Protein AF-0000000074485483 (afdb_homodimer)

Organism: Parageobacillus thermoglucosidasius (NCBI:txid1426)

Structure (mmCIF, N/CA/C/O backbone):
data_AF-0000000074485483-model_v1
#
loop_
_entity.id
_entity.type
_entity.pdbx_description
1 polymer 'DUF86 domain-containing protein'
#
loop_
_atom_site.group_PDB
_atom_site.id
_atom_site.type_symbol
_atom_site.label_atom_id
_atom_site.label_alt_id
_atom_site.label_comp_id
_atom_site.label_asym_id
_atom_site.label_entity_id
_atom_site.label_seq_id
_atom_site.pdbx_PDB_ins_code
_atom_site.Cartn_x
_atom_site.Cartn_y
_atom_site.Cartn_z
_atom_site.occupancy
_atom_site.B_iso_or_equiv
_atom_site.auth_seq_id
_atom_site.auth_comp_id
_atom_site.auth_asym_id
_atom_site.auth_atom_id
_atom_site.pdbx_PDB_model_num
ATOM 1 N N . MET A 1 1 ? 21.234 -12.875 3.361 1 39.38 1 MET A N 1
ATOM 2 C CA . MET A 1 1 ? 20.734 -14.25 3.463 1 39.38 1 MET A CA 1
ATOM 3 C C . MET A 1 1 ? 19.656 -14.516 2.416 1 39.38 1 MET A C 1
ATOM 5 O O . MET A 1 1 ? 18.797 -13.672 2.18 1 39.38 1 MET A O 1
ATOM 9 N N . GLN A 1 2 ? 20 -15.219 1.365 1 52.59 2 GLN A N 1
ATOM 10 C CA . GLN A 1 2 ? 19.203 -15.508 0.179 1 52.59 2 GLN A CA 1
ATOM 11 C C . GLN A 1 2 ? 17.844 -16.109 0.558 1 52.59 2 GLN A C 1
ATOM 13 O O . GLN A 1 2 ? 17.781 -17.203 1.102 1 52.59 2 GLN A O 1
ATOM 18 N N . ARG A 1 3 ? 16.719 -15.234 1.034 1 63.81 3 ARG A N 1
ATOM 19 C CA . ARG A 1 3 ? 15.445 -15.836 1.41 1 63.81 3 ARG A CA 1
ATOM 20 C C . ARG A 1 3 ? 15.055 -16.953 0.442 1 63.81 3 ARG A C 1
ATOM 22 O O . ARG A 1 3 ? 15.398 -16.891 -0.741 1 63.81 3 ARG A O 1
ATOM 29 N N . ASN A 1 4 ? 14.703 -18.047 0.995 1 84.5 4 ASN A N 1
ATOM 30 C CA . ASN A 1 4 ? 14.094 -19.094 0.188 1 84.5 4 ASN A CA 1
ATOM 31 C C . ASN A 1 4 ? 13.047 -18.531 -0.769 1 84.5 4 ASN A C 1
ATOM 33 O O . ASN A 1 4 ? 12.117 -17.844 -0.342 1 84.5 4 ASN A O 1
ATOM 37 N N . PRO A 1 5 ? 13.297 -18.688 -2.037 1 89.88 5 PRO A N 1
ATOM 38 C CA . PRO A 1 5 ? 12.375 -18.141 -3.029 1 89.88 5 PRO A CA 1
ATOM 39 C C . PRO A 1 5 ? 10.922 -18.5 -2.748 1 89.88 5 PRO A C 1
ATOM 41 O O . PRO A 1 5 ? 10.008 -17.781 -3.182 1 89.88 5 PRO A O 1
ATOM 44 N N . LYS A 1 6 ? 10.727 -19.5 -2.018 1 95.25 6 LYS A N 1
ATOM 45 C CA . LYS A 1 6 ? 9.375 -19.953 -1.712 1 95.25 6 LYS A CA 1
ATOM 46 C C . LYS A 1 6 ? 8.609 -18.922 -0.901 1 95.25 6 LYS A C 1
ATOM 48 O O . LYS A 1 6 ? 7.395 -18.781 -1.045 1 95.25 6 LYS A O 1
ATOM 53 N N . VAL A 1 7 ? 9.375 -18.188 -0.108 1 96 7 VAL A N 1
ATOM 54 C CA . VAL A 1 7 ? 8.719 -17.219 0.77 1 96 7 VAL A CA 1
ATOM 55 C C . VAL A 1 7 ? 8.07 -16.125 -0.065 1 96 7 VAL A C 1
ATOM 57 O O . VAL A 1 7 ? 6.965 -15.68 0.245 1 96 7 VAL A O 1
ATOM 60 N N . PHE A 1 8 ? 8.711 -15.734 -1.144 1 97.69 8 PHE A N 1
ATOM 61 C CA . PHE A 1 8 ? 8.172 -14.688 -2.006 1 97.69 8 PHE A CA 1
ATOM 62 C C . PHE A 1 8 ? 6.938 -15.188 -2.748 1 97.69 8 PHE A C 1
ATOM 64 O O . PHE A 1 8 ? 5.965 -14.445 -2.92 1 97.69 8 PHE A O 1
ATOM 71 N N . LEU A 1 9 ? 7.004 -16.422 -3.154 1 98.25 9 LEU A N 1
ATOM 72 C CA . LEU A 1 9 ? 5.848 -17.016 -3.814 1 98.25 9 LEU A CA 1
ATOM 73 C C . LEU A 1 9 ? 4.672 -17.141 -2.85 1 98.25 9 LEU A C 1
ATOM 75 O O . LEU A 1 9 ? 3.525 -16.875 -3.227 1 98.25 9 LEU A O 1
ATOM 79 N N . GLU A 1 10 ? 4.949 -17.5 -1.654 1 98.31 10 GLU A N 1
ATOM 80 C CA . GLU A 1 10 ? 3.912 -17.594 -0.629 1 98.31 10 GLU A CA 1
ATOM 81 C C . GLU A 1 10 ? 3.307 -16.219 -0.338 1 98.31 10 GLU A C 1
ATOM 83 O O . GLU A 1 10 ? 2.104 -16.109 -0.092 1 98.31 10 GLU A O 1
ATOM 88 N N . ASP A 1 11 ? 4.172 -15.203 -0.357 1 98.44 11 ASP A N 1
ATOM 89 C CA . ASP A 1 11 ? 3.676 -13.844 -0.168 1 98.44 11 ASP A CA 1
ATOM 90 C C . ASP A 1 11 ? 2.711 -13.453 -1.283 1 98.44 11 ASP A C 1
ATOM 92 O O . ASP A 1 11 ? 1.665 -12.852 -1.024 1 98.44 11 ASP A O 1
ATOM 96 N N . ILE A 1 12 ? 3.082 -13.781 -2.475 1 98.81 12 ILE A N 1
ATOM 97 C CA . ILE A 1 12 ? 2.234 -13.484 -3.625 1 98.81 12 ILE A CA 1
ATOM 98 C C . ILE A 1 12 ? 0.897 -14.211 -3.48 1 98.81 12 ILE A C 1
ATOM 100 O O . ILE A 1 12 ? -0.163 -13.609 -3.668 1 98.81 12 ILE A O 1
ATOM 104 N N . LEU A 1 13 ? 0.992 -15.438 -3.098 1 98.81 13 LEU A N 1
ATOM 105 C CA . LEU A 1 13 ? -0.223 -16.234 -2.959 1 98.81 13 LEU A CA 1
ATOM 106 C C . LEU A 1 13 ? -1.117 -15.672 -1.857 1 98.81 13 LEU A C 1
ATOM 108 O O . LEU A 1 13 ? -2.332 -15.562 -2.035 1 98.81 13 LEU A O 1
ATOM 112 N N . SER A 1 14 ? -0.551 -15.328 -0.772 1 98.81 14 SER A N 1
ATOM 113 C CA . SER A 1 14 ? -1.303 -14.758 0.343 1 98.81 14 SER A CA 1
ATOM 114 C C . SER A 1 14 ? -1.981 -13.453 -0.055 1 98.81 14 SER A C 1
ATOM 116 O O . SER A 1 14 ? -3.156 -13.242 0.254 1 98.81 14 SER A O 1
ATOM 118 N N . ALA A 1 15 ? -1.245 -12.617 -0.738 1 98.88 15 ALA A N 1
ATOM 119 C CA . ALA A 1 15 ? -1.801 -11.344 -1.193 1 98.88 15 ALA A CA 1
ATOM 120 C C . ALA A 1 15 ? -2.938 -11.57 -2.186 1 98.88 15 ALA A C 1
ATOM 122 O O . ALA A 1 15 ? -3.975 -10.906 -2.111 1 98.88 15 ALA A O 1
ATOM 123 N N . ALA A 1 16 ? -2.729 -12.492 -3.064 1 98.94 16 ALA A N 1
ATOM 124 C CA . ALA A 1 16 ? -3.773 -12.82 -4.031 1 98.94 16 ALA A CA 1
ATOM 125 C C . ALA A 1 16 ? -5.031 -13.328 -3.332 1 98.94 16 ALA A C 1
ATOM 127 O O . ALA A 1 16 ? -6.148 -12.945 -3.693 1 98.94 16 ALA A O 1
ATOM 128 N N . ASN A 1 17 ? -4.848 -14.172 -2.346 1 98.88 17 ASN A N 1
ATOM 129 C CA . ASN A 1 17 ? -5.973 -14.703 -1.581 1 98.88 17 ASN A CA 1
ATOM 130 C C . ASN A 1 17 ? -6.738 -13.586 -0.871 1 98.88 17 ASN A C 1
ATOM 132 O O . ASN A 1 17 ? -7.973 -13.602 -0.838 1 98.88 17 ASN A O 1
ATOM 136 N N . LYS A 1 18 ? -6.059 -12.656 -0.326 1 98.88 18 LYS A N 1
ATOM 137 C CA . LYS A 1 18 ? -6.695 -11.531 0.347 1 98.88 18 LYS A CA 1
ATOM 138 C C . LYS A 1 18 ? -7.527 -10.703 -0.63 1 98.88 18 LYS A C 1
ATOM 140 O O . LYS A 1 18 ? -8.656 -10.328 -0.325 1 98.88 18 LYS A O 1
ATOM 145 N N . ILE A 1 19 ? -6.934 -10.43 -1.787 1 98.94 19 ILE A N 1
ATOM 146 C CA . ILE A 1 19 ? -7.641 -9.648 -2.797 1 98.94 19 ILE A CA 1
ATOM 147 C C . ILE A 1 19 ? -8.961 -10.328 -3.15 1 98.94 19 ILE A C 1
ATOM 149 O O . ILE A 1 19 ? -10.008 -9.68 -3.207 1 98.94 19 ILE A O 1
ATOM 153 N N . GLN A 1 20 ? -8.867 -11.586 -3.367 1 98.75 20 GLN A N 1
ATOM 154 C CA . GLN A 1 20 ? -10.078 -12.32 -3.715 1 98.75 20 GLN A CA 1
ATOM 155 C C . GLN A 1 20 ? -11.086 -12.305 -2.566 1 98.75 20 GLN A C 1
ATOM 157 O O . GLN A 1 20 ? -12.289 -12.156 -2.791 1 98.75 20 GLN A O 1
ATOM 162 N N . LYS A 1 21 ? -10.609 -12.477 -1.388 1 98.75 21 LYS A N 1
ATOM 163 C CA . LYS A 1 21 ? -11.469 -12.453 -0.208 1 98.75 21 LYS A CA 1
ATOM 164 C C . LYS A 1 21 ? -12.172 -11.102 -0.074 1 98.75 21 LYS A C 1
ATOM 166 O O . LYS A 1 21 ? -13.375 -11.047 0.177 1 98.75 21 LYS A O 1
ATOM 171 N N . TYR A 1 22 ? -11.445 -10.016 -0.226 1 98.81 22 TYR A N 1
ATOM 172 C CA . TYR A 1 22 ? -11.961 -8.672 -0.034 1 98.81 22 TYR A CA 1
ATOM 173 C C . TYR A 1 22 ? -13.016 -8.336 -1.084 1 98.81 22 TYR A C 1
ATOM 175 O O . TYR A 1 22 ? -13.914 -7.523 -0.839 1 98.81 22 TYR A O 1
ATOM 183 N N . THR A 1 23 ? -12.867 -8.906 -2.24 1 98.81 23 THR A N 1
ATOM 184 C CA . THR A 1 23 ? -13.688 -8.469 -3.361 1 98.81 23 THR A CA 1
ATOM 185 C C . THR A 1 23 ? -14.766 -9.5 -3.689 1 98.81 23 THR A C 1
ATOM 187 O O . THR A 1 23 ? -15.43 -9.406 -4.719 1 98.81 23 THR A O 1
ATOM 190 N N . LYS A 1 24 ? -14.805 -10.43 -2.799 1 97.5 24 LYS A N 1
ATOM 191 C CA . LYS A 1 24 ? -15.773 -11.492 -3.014 1 97.5 24 LYS A CA 1
ATOM 192 C C . LYS A 1 24 ? -17.188 -10.922 -3.205 1 97.5 24 LYS A C 1
ATOM 194 O O . LYS A 1 24 ? -17.609 -10.039 -2.457 1 97.5 24 LYS A O 1
ATOM 199 N N . ASN A 1 25 ? -17.875 -11.227 -4.23 1 96.25 25 ASN A N 1
ATOM 200 C CA . ASN A 1 25 ? -19.266 -10.891 -4.535 1 96.25 25 ASN A CA 1
ATOM 201 C C . ASN A 1 25 ? -19.422 -9.406 -4.852 1 96.25 25 ASN A C 1
ATOM 203 O O . ASN A 1 25 ? -20.438 -8.797 -4.512 1 96.25 25 ASN A O 1
ATOM 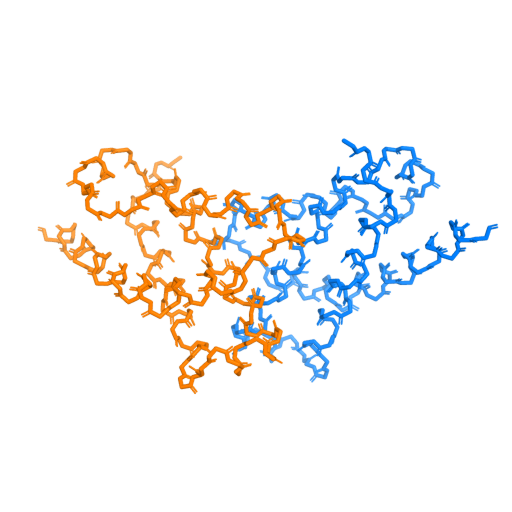207 N N . MET A 1 26 ? -18.406 -8.789 -5.254 1 97.75 26 MET A N 1
ATOM 208 C CA . MET A 1 26 ? -18.469 -7.391 -5.66 1 97.75 26 MET A CA 1
ATOM 209 C C . MET A 1 26 ? -18.422 -7.262 -7.18 1 97.75 26 MET A C 1
ATOM 211 O O . MET A 1 26 ? -17.766 -8.055 -7.852 1 97.75 26 MET A O 1
ATOM 215 N N . ASP A 1 27 ? -19.172 -6.316 -7.676 1 98.31 27 ASP A N 1
ATOM 216 C CA . ASP A 1 27 ? -18.922 -5.863 -9.039 1 98.31 27 ASP A CA 1
ATOM 217 C C . ASP A 1 27 ? -18.109 -4.57 -9.055 1 98.31 27 ASP A C 1
ATOM 219 O O . ASP A 1 27 ? -17.688 -4.09 -8 1 98.31 27 ASP A O 1
ATOM 223 N N . TYR A 1 28 ? -17.859 -4.086 -10.211 1 98.56 28 TYR A N 1
ATOM 224 C CA . TYR A 1 28 ? -16.969 -2.939 -10.344 1 98.56 28 TYR A CA 1
ATOM 225 C C . TYR A 1 28 ? -17.516 -1.729 -9.602 1 98.56 28 TYR A C 1
ATOM 227 O O . TYR A 1 28 ? -16.766 -1.005 -8.945 1 98.56 28 TYR A O 1
ATOM 235 N N . GLU A 1 29 ? -18.766 -1.482 -9.703 1 98.56 29 GLU A N 1
ATOM 236 C CA . GLU A 1 29 ? -19.375 -0.32 -9.062 1 98.56 29 GLU A CA 1
ATOM 237 C C . GLU A 1 29 ? -19.25 -0.398 -7.543 1 98.56 29 GLU A C 1
ATOM 239 O O . GLU A 1 29 ? -18.922 0.594 -6.891 1 98.56 29 GLU A O 1
ATOM 244 N N . ALA A 1 30 ? -19.562 -1.563 -7.016 1 98.62 30 ALA A N 1
ATOM 245 C CA . ALA A 1 30 ? -19.422 -1.771 -5.578 1 98.62 30 ALA A CA 1
ATOM 246 C C . ALA A 1 30 ? -17.969 -1.585 -5.137 1 98.62 30 ALA A C 1
ATOM 248 O O . ALA A 1 30 ? -17.703 -1.031 -4.066 1 98.62 30 ALA A O 1
ATOM 249 N N . PHE A 1 31 ? -17.109 -2.061 -6.008 1 98.75 31 PHE A N 1
ATOM 250 C CA . PHE A 1 31 ? -15.688 -1.907 -5.746 1 98.75 31 PHE A CA 1
ATOM 251 C C . PHE A 1 31 ? -15.297 -0.434 -5.715 1 98.75 31 PHE A C 1
ATOM 253 O O . PHE A 1 31 ? -14.688 0.031 -4.75 1 98.75 31 PHE A O 1
ATOM 260 N N . LEU A 1 32 ? -15.695 0.258 -6.668 1 98 32 LEU A N 1
ATOM 261 C CA . LEU A 1 32 ? -15.344 1.667 -6.793 1 98 32 LEU A CA 1
ATOM 262 C C . LEU A 1 32 ? -15.914 2.477 -5.633 1 98 32 LEU A C 1
ATOM 264 O O . LEU A 1 32 ? -15.297 3.451 -5.191 1 98 32 LEU A O 1
ATOM 268 N N . ASP A 1 33 ? -16.984 2.088 -5.062 1 98.06 33 ASP A N 1
ATOM 269 C CA . ASP A 1 33 ? -17.688 2.832 -4.02 1 98.06 33 ASP A CA 1
ATOM 270 C C . ASP A 1 33 ? -17.141 2.482 -2.637 1 98.06 33 ASP A C 1
ATOM 272 O O . ASP A 1 33 ? -17.516 3.104 -1.641 1 98.06 33 ASP A O 1
ATOM 276 N N . ASN A 1 34 ? -16.312 1.52 -2.576 1 98.5 34 ASN A N 1
ATOM 277 C CA . ASN A 1 34 ? -15.758 1.066 -1.305 1 98.5 34 ASN A CA 1
ATOM 278 C C . ASN A 1 34 ? -14.266 1.379 -1.194 1 98.5 34 ASN A C 1
ATOM 280 O O . ASN A 1 34 ? -13.43 0.498 -1.39 1 98.5 34 ASN A O 1
ATOM 284 N N . GLU A 1 35 ? -13.961 2.506 -0.748 1 98.5 35 GLU A N 1
ATOM 285 C CA . GLU A 1 35 ? -12.594 3 -0.689 1 98.5 35 GLU A CA 1
ATOM 286 C C . GLU A 1 35 ? -11.711 2.096 0.175 1 98.5 35 GLU A C 1
ATOM 288 O O . GLU A 1 35 ? -10.531 1.905 -0.117 1 98.5 35 GLU A O 1
ATOM 293 N N . LEU A 1 36 ? -12.359 1.615 1.188 1 98.88 36 LEU A N 1
ATOM 294 C CA . LEU A 1 36 ? -11.641 0.729 2.096 1 98.88 36 LEU A CA 1
ATOM 295 C C . LEU A 1 36 ? -11.117 -0.498 1.355 1 98.88 36 LEU A C 1
ATOM 297 O O . LEU A 1 36 ? -9.93 -0.835 1.462 1 98.88 36 LEU A O 1
ATOM 301 N N . VAL A 1 37 ? -11.984 -1.124 0.587 1 98.88 37 VAL A N 1
ATOM 302 C CA . VAL A 1 37 ? -11.609 -2.316 -0.165 1 98.88 37 VAL A CA 1
ATOM 303 C C . VAL A 1 37 ? -10.609 -1.943 -1.256 1 98.88 37 VAL A C 1
ATOM 305 O O . VAL A 1 37 ? -9.617 -2.648 -1.467 1 98.88 37 VAL A O 1
ATOM 308 N N . CYS A 1 38 ? -10.789 -0.819 -1.895 1 98.88 38 CYS A N 1
ATOM 309 C CA . CYS A 1 38 ? -9.883 -0.373 -2.943 1 98.88 38 CYS A CA 1
ATOM 310 C C . CYS A 1 38 ? -8.469 -0.202 -2.4 1 98.88 38 CYS A C 1
ATOM 312 O O . CYS A 1 38 ? -7.508 -0.717 -2.977 1 98.88 38 CYS A O 1
ATOM 314 N N . ASP A 1 39 ? -8.406 0.442 -1.292 1 98.88 39 ASP A N 1
ATOM 315 C CA . ASP A 1 39 ? -7.098 0.696 -0.698 1 98.88 39 ASP A CA 1
ATOM 316 C C . ASP A 1 39 ? -6.422 -0.608 -0.286 1 98.88 39 ASP A C 1
ATOM 318 O O . ASP A 1 39 ? -5.219 -0.784 -0.499 1 98.88 39 ASP A O 1
ATOM 322 N N . ALA A 1 40 ? -7.176 -1.504 0.262 1 98.94 40 ALA A N 1
ATOM 323 C CA . ALA A 1 40 ? -6.625 -2.785 0.697 1 98.94 40 ALA A CA 1
ATOM 324 C C . ALA A 1 40 ? -6.152 -3.613 -0.496 1 98.94 40 ALA A C 1
ATOM 326 O O . ALA A 1 40 ? -5.113 -4.273 -0.43 1 98.94 40 ALA A O 1
ATOM 327 N N . VAL A 1 41 ? -6.914 -3.574 -1.527 1 98.94 41 VAL A N 1
ATOM 328 C CA . VAL A 1 41 ? -6.555 -4.293 -2.746 1 98.94 41 VAL A CA 1
ATOM 329 C C . VAL A 1 41 ? -5.25 -3.74 -3.309 1 98.94 41 VAL A C 1
ATOM 331 O O . VAL A 1 41 ? -4.344 -4.5 -3.658 1 98.94 41 VAL A O 1
ATOM 334 N N . ILE A 1 42 ? -5.164 -2.453 -3.379 1 98.94 42 ILE A N 1
ATOM 335 C CA . ILE A 1 42 ? -3.965 -1.816 -3.914 1 98.94 42 ILE A CA 1
ATOM 336 C C . ILE A 1 42 ? -2.752 -2.211 -3.076 1 98.94 42 ILE A C 1
ATOM 338 O O . ILE A 1 42 ? -1.695 -2.543 -3.617 1 98.94 42 ILE A O 1
ATOM 342 N N . LYS A 1 43 ? -2.873 -2.225 -1.772 1 98.94 43 LYS A N 1
ATOM 343 C CA . LYS A 1 43 ? -1.776 -2.619 -0.895 1 98.94 43 LYS A CA 1
ATOM 344 C C . LYS A 1 43 ? -1.286 -4.027 -1.228 1 98.94 43 LYS A C 1
ATOM 346 O O . LYS A 1 43 ? -0.079 -4.273 -1.269 1 98.94 43 LYS A O 1
ATOM 351 N N . ASN A 1 44 ? -2.189 -4.891 -1.475 1 98.88 44 ASN A N 1
ATOM 352 C CA . ASN A 1 44 ? -1.795 -6.27 -1.745 1 98.88 44 ASN A CA 1
ATOM 353 C C . ASN A 1 44 ? -1.199 -6.418 -3.143 1 98.88 44 ASN A C 1
ATOM 355 O O . ASN A 1 44 ? -0.307 -7.242 -3.357 1 98.88 44 ASN A O 1
ATOM 359 N N . ILE A 1 45 ? -1.658 -5.586 -4.102 1 98.88 45 ILE A N 1
ATOM 360 C CA . ILE A 1 45 ? -1.021 -5.562 -5.41 1 98.88 45 ILE A CA 1
ATOM 361 C C . ILE A 1 45 ? 0.418 -5.07 -5.277 1 98.88 45 ILE A C 1
ATOM 363 O O . ILE A 1 45 ? 1.324 -5.59 -5.93 1 98.88 45 ILE A O 1
ATOM 367 N N . LEU A 1 46 ? 0.606 -4.109 -4.426 1 98.88 46 LEU A N 1
ATOM 368 C CA . LEU A 1 46 ? 1.956 -3.625 -4.164 1 98.88 46 LEU A CA 1
ATOM 369 C C . LEU A 1 46 ? 2.83 -4.734 -3.588 1 98.88 46 LEU A C 1
ATOM 371 O O . LEU A 1 46 ? 3.992 -4.879 -3.975 1 98.88 46 LEU A O 1
ATOM 375 N N . VAL A 1 47 ? 2.297 -5.547 -2.678 1 98.81 47 VAL A N 1
ATOM 376 C CA . VAL A 1 47 ? 3.035 -6.664 -2.092 1 98.81 47 VAL A CA 1
ATOM 377 C C . VAL A 1 47 ? 3.398 -7.672 -3.182 1 98.81 47 VAL A C 1
ATOM 379 O O . VAL A 1 47 ? 4.539 -8.141 -3.246 1 98.81 47 VAL A O 1
ATOM 382 N N . ILE A 1 48 ? 2.439 -7.945 -4.059 1 98.88 48 ILE A N 1
ATOM 383 C CA . ILE A 1 48 ? 2.676 -8.898 -5.141 1 98.88 48 ILE A CA 1
ATOM 384 C C . ILE A 1 48 ? 3.818 -8.398 -6.023 1 98.88 48 ILE A C 1
ATOM 386 O O . ILE A 1 48 ? 4.738 -9.156 -6.344 1 98.88 48 ILE A O 1
ATOM 390 N N . GLY A 1 49 ? 3.764 -7.188 -6.418 1 98.62 49 GLY A N 1
ATOM 391 C CA . GLY A 1 49 ? 4.816 -6.633 -7.25 1 98.62 49 GLY A CA 1
ATOM 392 C C . GLY A 1 49 ? 6.172 -6.625 -6.57 1 98.62 49 GLY A C 1
ATOM 393 O O . GLY A 1 49 ? 7.188 -6.953 -7.191 1 98.62 49 GLY A O 1
ATOM 394 N N . GLU A 1 50 ? 6.199 -6.277 -5.277 1 98.38 50 GLU A N 1
ATOM 395 C CA . GLU A 1 50 ? 7.457 -6.25 -4.539 1 98.38 50 GLU A CA 1
ATOM 396 C C . GLU A 1 50 ? 8.039 -7.652 -4.387 1 98.38 50 GLU A C 1
ATOM 398 O O . GLU A 1 50 ? 9.234 -7.859 -4.602 1 98.38 50 GLU A O 1
ATOM 403 N N . ALA A 1 51 ? 7.199 -8.57 -3.979 1 98.19 51 ALA A N 1
ATOM 404 C CA . ALA A 1 51 ? 7.645 -9.953 -3.852 1 98.19 51 ALA A CA 1
ATOM 405 C C . ALA A 1 51 ? 8.211 -10.469 -5.172 1 98.19 51 ALA A C 1
ATOM 407 O O . ALA A 1 51 ? 9.227 -11.164 -5.188 1 98.19 51 ALA A O 1
ATOM 408 N N . THR A 1 52 ? 7.512 -10.141 -6.258 1 98.31 52 THR A N 1
ATOM 409 C CA . THR A 1 52 ? 7.945 -10.547 -7.594 1 98.31 52 THR A CA 1
ATOM 410 C C . THR A 1 52 ? 9.375 -10.094 -7.855 1 98.31 52 THR A C 1
ATOM 412 O O . THR A 1 52 ? 10.195 -10.859 -8.375 1 98.31 52 THR A O 1
ATOM 415 N N . LYS A 1 53 ? 9.68 -8.898 -7.484 1 97.06 53 LYS A N 1
ATOM 416 C CA . LYS A 1 53 ? 11.008 -8.328 -7.711 1 97.06 53 LYS A CA 1
ATOM 417 C C . LYS A 1 53 ? 12.07 -9.117 -6.953 1 97.06 53 LYS A C 1
ATOM 419 O O . LYS A 1 53 ? 13.25 -9.094 -7.328 1 97.06 53 LYS A O 1
ATOM 424 N N . ASN A 1 54 ? 11.672 -9.781 -5.973 1 96.81 54 ASN A N 1
ATOM 425 C CA . ASN A 1 54 ? 12.625 -10.484 -5.121 1 96.81 54 ASN A CA 1
ATOM 426 C C . ASN A 1 54 ? 12.75 -11.953 -5.512 1 96.81 54 ASN A C 1
ATOM 428 O O . ASN A 1 54 ? 13.617 -12.672 -5 1 96.81 54 ASN A O 1
ATOM 432 N N . ILE A 1 55 ? 11.93 -12.453 -6.387 1 97.38 55 ILE A N 1
ATOM 433 C CA . ILE A 1 55 ? 12.062 -13.812 -6.902 1 97.38 55 ILE A CA 1
ATOM 434 C C . ILE A 1 55 ? 13.312 -13.914 -7.777 1 97.38 55 ILE A C 1
ATOM 436 O O . ILE A 1 55 ? 13.516 -13.094 -8.672 1 97.38 55 ILE A O 1
ATOM 440 N N . PRO A 1 56 ? 14.086 -14.898 -7.543 1 96.75 56 PRO A N 1
ATOM 441 C CA . PRO A 1 56 ? 15.289 -15.062 -8.352 1 96.75 56 PRO A CA 1
ATOM 442 C C . PRO A 1 56 ? 14.992 -15.141 -9.852 1 96.75 56 PRO A C 1
ATOM 444 O O . PRO A 1 56 ? 14 -15.75 -10.258 1 96.75 56 PRO A O 1
ATOM 447 N N . GLU A 1 57 ? 15.859 -14.586 -10.594 1 96.44 57 GLU A N 1
ATOM 448 C CA . GLU A 1 57 ? 15.688 -14.477 -12.039 1 96.44 57 GLU A CA 1
ATOM 449 C C . GLU A 1 57 ? 15.531 -15.852 -12.688 1 96.44 57 GLU A C 1
ATOM 451 O O . GLU A 1 57 ? 14.773 -16.016 -13.648 1 96.44 57 GLU A O 1
ATOM 456 N N . GLN A 1 58 ? 16.219 -16.812 -12.203 1 96.12 58 GLN A N 1
ATOM 457 C CA . GLN A 1 58 ? 16.172 -18.172 -12.75 1 96.12 58 GLN A CA 1
ATOM 458 C C . GLN A 1 58 ? 14.766 -18.734 -12.695 1 96.12 58 GLN A C 1
ATOM 460 O O . GLN A 1 58 ? 14.32 -19.406 -13.625 1 96.12 58 GLN A O 1
ATOM 465 N N . ILE A 1 59 ? 14.117 -18.469 -11.672 1 96.62 59 ILE A N 1
ATOM 466 C CA . ILE A 1 59 ? 12.75 -18.969 -11.508 1 96.62 59 ILE A CA 1
ATOM 467 C C . ILE A 1 59 ? 11.82 -18.203 -12.445 1 96.62 59 ILE A C 1
ATOM 469 O O . ILE A 1 59 ? 10.961 -18.812 -13.102 1 96.62 59 ILE A O 1
ATOM 473 N N . ARG A 1 60 ? 12 -16.922 -12.555 1 97.75 60 ARG A N 1
ATOM 474 C CA . ARG A 1 60 ? 11.156 -16.125 -13.445 1 97.75 60 ARG A CA 1
ATOM 475 C C . ARG A 1 60 ? 11.359 -16.547 -14.898 1 97.75 60 ARG A C 1
ATOM 477 O O . ARG A 1 60 ? 10.391 -16.703 -15.641 1 97.75 60 ARG A O 1
ATOM 484 N N . GLN A 1 61 ? 12.578 -16.766 -15.227 1 97.81 61 GLN A N 1
ATOM 485 C CA . GLN A 1 61 ? 12.898 -17.141 -16.594 1 97.81 61 GLN A CA 1
ATOM 486 C C . GLN A 1 61 ? 12.375 -18.547 -16.922 1 97.81 61 GLN A C 1
ATOM 488 O O . GLN A 1 61 ? 11.984 -18.812 -18.062 1 97.81 61 GLN A O 1
ATOM 493 N N . ALA A 1 62 ? 12.344 -19.406 -15.953 1 97.25 62 ALA A N 1
ATOM 494 C CA . ALA A 1 62 ? 11.859 -20.766 -16.141 1 97.25 62 ALA A CA 1
ATOM 495 C C . ALA A 1 62 ? 10.336 -20.797 -16.25 1 97.25 62 ALA A C 1
ATOM 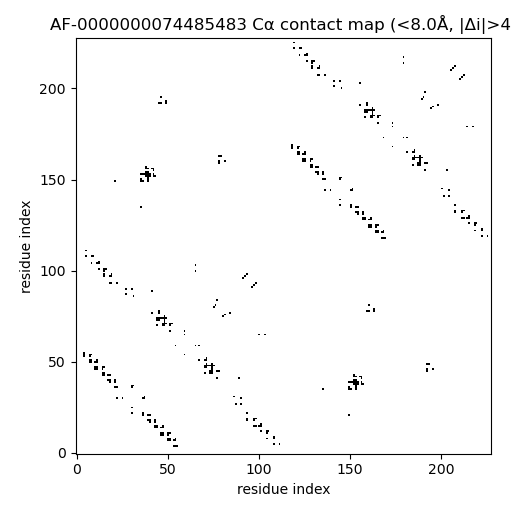497 O O . ALA A 1 62 ? 9.758 -21.797 -16.656 1 97.25 62 ALA A O 1
ATOM 498 N N . ASN A 1 63 ? 9.641 -19.75 -15.875 1 97.81 63 ASN A N 1
ATOM 499 C CA . ASN A 1 63 ? 8.188 -19.656 -15.898 1 97.81 63 ASN A CA 1
ATOM 500 C C . ASN A 1 63 ? 7.723 -18.375 -16.578 1 97.81 63 ASN A C 1
ATOM 502 O O . ASN A 1 63 ? 7.047 -17.547 -15.969 1 97.81 63 ASN A O 1
ATOM 506 N N . PRO A 1 64 ? 7.992 -18.234 -17.859 1 97.56 64 PRO A N 1
ATOM 507 C CA . PRO A 1 64 ? 7.758 -16.969 -18.562 1 97.56 64 PRO A CA 1
ATOM 508 C C . PRO A 1 64 ? 6.273 -16.703 -18.812 1 97.56 64 PRO A C 1
ATOM 510 O O . PRO A 1 64 ? 5.902 -15.586 -19.188 1 97.56 64 PRO A O 1
ATOM 513 N N . HIS A 1 65 ? 5.473 -17.688 -18.625 1 97 65 HIS A N 1
ATOM 514 C CA . HIS A 1 65 ? 4.039 -17.5 -18.812 1 9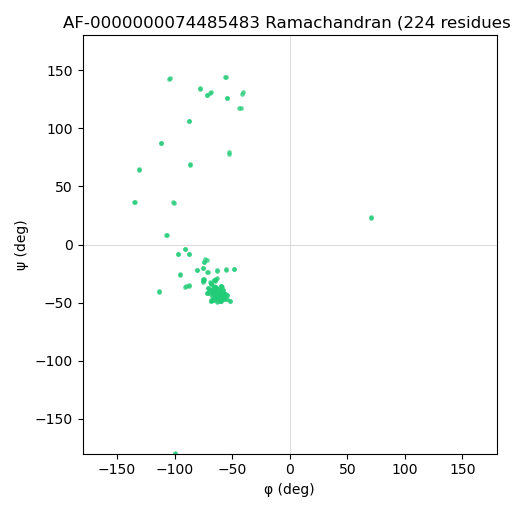7 65 HIS A CA 1
ATOM 515 C C . HIS A 1 65 ? 3.439 -16.656 -17.688 1 97 65 HIS A C 1
ATOM 517 O O . HIS A 1 65 ? 2.35 -16.094 -17.844 1 97 65 HIS A O 1
ATOM 523 N N . ILE A 1 66 ? 4.125 -16.672 -16.578 1 98.25 66 ILE A N 1
ATOM 524 C CA . ILE A 1 66 ? 3.719 -15.766 -15.508 1 98.25 66 ILE A CA 1
ATOM 525 C C . ILE A 1 66 ? 4.215 -14.352 -15.82 1 98.25 66 ILE A C 1
ATOM 527 O O . ILE A 1 66 ? 5.391 -14.156 -16.125 1 98.25 66 ILE A O 1
ATOM 531 N N . GLU A 1 67 ? 3.365 -13.367 -15.664 1 97.94 67 GLU A N 1
ATOM 532 C CA . GLU A 1 67 ? 3.66 -12.008 -16.109 1 97.94 67 GLU A CA 1
ATOM 533 C C . GLU A 1 67 ? 4.422 -11.227 -15.039 1 97.94 67 GLU A C 1
ATOM 535 O O . GLU A 1 67 ? 3.959 -10.188 -14.57 1 97.94 67 GLU A O 1
ATOM 540 N N . TRP A 1 68 ? 5.676 -11.641 -14.797 1 98.56 68 TRP A N 1
ATOM 541 C CA . TRP A 1 68 ? 6.496 -11.094 -13.719 1 98.56 68 TRP A CA 1
ATOM 542 C C . TRP A 1 68 ? 6.711 -9.594 -13.906 1 98.56 68 TRP A C 1
ATOM 544 O O . TRP A 1 68 ? 6.523 -8.812 -12.977 1 98.56 68 TRP A O 1
ATOM 554 N N . ARG A 1 69 ? 6.961 -9.203 -15.094 1 98 69 ARG A N 1
ATOM 555 C CA . ARG A 1 69 ? 7.305 -7.812 -15.391 1 98 69 ARG A CA 1
ATOM 556 C C . ARG A 1 69 ? 6.094 -6.902 -15.234 1 98 69 ARG A C 1
ATOM 558 O O . ARG A 1 69 ? 6.223 -5.766 -14.773 1 98 69 ARG A O 1
ATOM 565 N N . LYS A 1 70 ? 4.977 -7.363 -15.594 1 98.44 70 L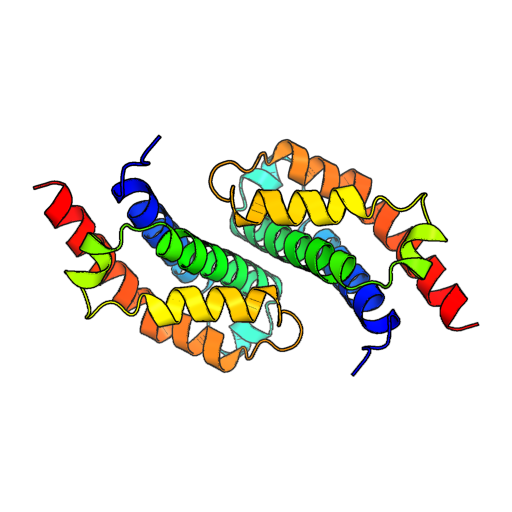YS A N 1
ATOM 566 C CA . LYS A 1 70 ? 3.76 -6.57 -15.453 1 98.44 70 LYS A CA 1
ATOM 567 C C . LYS A 1 70 ? 3.426 -6.332 -13.977 1 98.44 70 LYS A C 1
ATOM 569 O O . LYS A 1 70 ? 2.969 -5.25 -13.609 1 98.44 70 LYS A O 1
ATOM 574 N N . MET A 1 71 ? 3.707 -7.34 -13.195 1 98.69 71 MET A N 1
ATOM 575 C CA . MET A 1 71 ? 3.436 -7.211 -11.766 1 98.69 71 MET A CA 1
ATOM 576 C C . MET A 1 71 ? 4.371 -6.191 -11.125 1 98.69 71 MET A C 1
ATOM 578 O O . MET A 1 71 ? 3.922 -5.312 -10.383 1 98.69 71 MET A O 1
ATOM 582 N N . SER A 1 72 ? 5.648 -6.324 -11.414 1 98.12 72 SER A N 1
ATOM 583 C CA . SER A 1 72 ? 6.605 -5.367 -10.867 1 98.12 72 SER A CA 1
ATOM 584 C C . SER A 1 72 ? 6.359 -3.965 -11.406 1 98.12 72 SER A C 1
ATOM 586 O O . SER A 1 72 ? 6.492 -2.979 -10.68 1 98.12 72 SER A O 1
ATOM 588 N N . GLY A 1 73 ? 5.977 -3.908 -12.672 1 98.06 73 GLY A N 1
ATOM 589 C CA . GLY A 1 73 ? 5.664 -2.625 -13.281 1 98.06 73 GLY A CA 1
ATOM 590 C C . GLY A 1 73 ? 4.457 -1.947 -12.664 1 98.06 73 GLY A C 1
ATOM 591 O O . GLY A 1 73 ? 4.469 -0.738 -12.422 1 98.06 73 GLY A O 1
ATOM 592 N N . MET A 1 74 ? 3.447 -2.68 -12.422 1 98.31 74 MET A N 1
ATOM 593 C CA . MET A 1 74 ? 2.25 -2.117 -11.805 1 98.31 74 MET A CA 1
ATOM 594 C C . MET A 1 74 ? 2.557 -1.594 -10.406 1 98.31 74 MET A C 1
ATOM 596 O O . MET A 1 74 ? 2.08 -0.525 -10.016 1 98.31 74 MET A O 1
ATOM 600 N N . ARG A 1 75 ? 3.285 -2.373 -9.664 1 98.12 75 ARG A N 1
ATOM 601 C CA . ARG A 1 75 ? 3.73 -1.912 -8.352 1 98.12 75 ARG A CA 1
ATOM 602 C C . ARG A 1 75 ? 4.406 -0.55 -8.445 1 98.12 75 ARG A C 1
ATOM 604 O O . ARG A 1 75 ? 4.078 0.369 -7.695 1 98.12 75 ARG A O 1
ATOM 611 N N . ASP A 1 76 ? 5.367 -0.374 -9.391 1 97.31 76 ASP A N 1
ATOM 612 C CA . ASP A 1 76 ? 6.109 0.871 -9.555 1 97.31 76 ASP A CA 1
ATOM 613 C C . ASP A 1 76 ? 5.18 2.021 -9.93 1 97.31 76 ASP A C 1
ATOM 615 O O . ASP A 1 76 ? 5.293 3.121 -9.383 1 97.31 76 ASP A O 1
ATOM 619 N N . MET A 1 77 ? 4.281 1.708 -10.781 1 97.31 77 MET A N 1
ATOM 620 C CA . MET A 1 77 ? 3.307 2.705 -11.211 1 97.31 77 MET A CA 1
ATOM 621 C C . MET A 1 77 ? 2.436 3.156 -10.047 1 97.31 77 MET A C 1
ATOM 623 O O . MET A 1 77 ? 2.201 4.352 -9.867 1 97.31 77 MET A O 1
ATOM 627 N N . MET A 1 78 ? 2.012 2.271 -9.234 1 98.06 78 MET A N 1
ATOM 628 C CA . MET A 1 78 ? 1.066 2.592 -8.164 1 98.06 78 MET A CA 1
ATOM 629 C C . MET A 1 78 ? 1.761 3.33 -7.027 1 98.06 78 MET A C 1
ATOM 631 O O . MET A 1 78 ? 1.156 4.184 -6.379 1 98.06 78 MET A O 1
ATOM 635 N N . ILE A 1 79 ? 3.01 3.041 -6.812 1 96.88 79 ILE A N 1
ATOM 636 C CA . ILE A 1 79 ? 3.764 3.715 -5.762 1 96.88 79 ILE A CA 1
ATOM 637 C C . ILE A 1 79 ? 3.975 5.18 -6.137 1 96.88 79 ILE A C 1
ATOM 639 O O . ILE A 1 79 ? 3.625 6.078 -5.367 1 96.88 79 ILE A O 1
ATOM 643 N N . HIS A 1 80 ? 4.391 5.438 -7.301 1 95.06 80 HIS A N 1
ATOM 644 C CA . HIS A 1 80 ? 4.734 6.793 -7.719 1 95.06 80 HIS A CA 1
ATOM 645 C C . HIS A 1 80 ? 3.51 7.531 -8.25 1 95.06 80 HIS A C 1
ATOM 647 O O . HIS A 1 80 ? 3.416 8.758 -8.125 1 95.06 80 HIS A O 1
ATOM 653 N N . GLY A 1 81 ? 2.691 6.785 -8.883 1 95.5 81 GLY A N 1
ATOM 654 C CA . GLY A 1 81 ? 1.497 7.359 -9.484 1 95.5 81 GLY A CA 1
ATOM 655 C C . GLY A 1 81 ? 0.245 7.129 -8.656 1 95.5 81 GLY A C 1
ATOM 656 O O . GLY A 1 81 ? -0.819 6.828 -9.203 1 95.5 81 GLY A O 1
ATOM 657 N N . TYR A 1 82 ? 0.386 7.16 -7.371 1 96 82 TYR A N 1
ATOM 658 C CA . TYR A 1 82 ? -0.735 6.91 -6.473 1 96 82 TYR A CA 1
ATOM 659 C C . TYR A 1 82 ? -1.896 7.852 -6.773 1 96 82 TYR A C 1
ATOM 661 O O . TYR A 1 82 ? -3.053 7.527 -6.492 1 96 82 TYR A O 1
ATOM 669 N N . PHE A 1 83 ? -1.673 8.922 -7.379 1 93.62 83 PHE A N 1
ATOM 670 C CA . PHE A 1 83 ? -2.688 9.938 -7.613 1 93.62 83 PHE A CA 1
ATOM 671 C C . PHE A 1 83 ? -3.393 9.711 -8.945 1 93.62 83 PHE A C 1
ATOM 673 O O . PHE A 1 83 ? -4.395 10.359 -9.242 1 93.62 83 PHE A O 1
ATOM 680 N N . SER A 1 84 ? -2.975 8.758 -9.672 1 95.25 84 SER A N 1
ATOM 681 C CA . SER A 1 84 ? -3.543 8.555 -11 1 95.25 84 SER A CA 1
ATOM 682 C C . SER A 1 84 ? -3.854 7.082 -11.25 1 95.25 84 SER A C 1
ATOM 684 O O . SER A 1 84 ? -3.693 6.59 -12.367 1 95.25 84 SER A O 1
ATOM 686 N N . ILE A 1 85 ? -4.262 6.43 -10.297 1 97.38 85 ILE A N 1
ATOM 687 C CA . ILE A 1 85 ? -4.578 5.012 -10.43 1 97.38 85 ILE A CA 1
ATOM 688 C C . ILE A 1 85 ? -5.863 4.844 -11.234 1 97.38 85 ILE A C 1
ATOM 690 O O . ILE A 1 85 ? -6.859 5.527 -10.977 1 97.38 85 ILE A O 1
ATOM 694 N N . ASN A 1 86 ? -5.816 4.016 -12.258 1 97.88 86 ASN A N 1
ATOM 695 C CA . ASN A 1 86 ? -6.992 3.631 -13.031 1 97.88 86 ASN A CA 1
ATOM 696 C C . ASN A 1 86 ? -7.691 2.418 -12.422 1 97.88 86 ASN A C 1
ATOM 698 O O . ASN A 1 86 ? -7.27 1.281 -12.641 1 97.88 86 ASN A O 1
ATOM 702 N N . TYR A 1 87 ? -8.789 2.605 -11.82 1 98.06 87 TYR A N 1
ATOM 703 C CA . TYR A 1 87 ? -9.438 1.56 -11.031 1 98.06 87 TYR A CA 1
ATOM 704 C C . TYR A 1 87 ? -10.102 0.531 -11.938 1 98.06 87 TYR A C 1
ATOM 706 O O . TYR A 1 87 ? -10.383 -0.592 -11.516 1 98.06 87 TYR A O 1
ATOM 714 N N . ARG A 1 88 ? -10.352 0.902 -13.148 1 98.25 88 ARG A N 1
ATOM 715 C CA . ARG A 1 88 ? -10.844 -0.097 -14.086 1 98.25 88 ARG A CA 1
ATOM 716 C C . ARG A 1 88 ? -9.781 -1.159 -14.367 1 98.25 88 ARG A C 1
ATOM 718 O O . ARG A 1 88 ? -10.102 -2.348 -14.461 1 98.25 88 ARG A O 1
ATOM 725 N N . ILE A 1 89 ? -8.602 -0.716 -14.516 1 98.38 89 ILE A N 1
ATOM 726 C CA . ILE A 1 89 ? -7.5 -1.646 -14.727 1 98.38 89 ILE A CA 1
ATOM 727 C C . ILE A 1 89 ? -7.289 -2.49 -13.469 1 98.38 89 ILE A C 1
ATOM 729 O O . ILE A 1 89 ? -7.109 -3.707 -13.555 1 98.38 89 ILE A O 1
ATOM 733 N N . VAL A 1 90 ? -7.371 -1.864 -12.305 1 98.75 90 VAL A N 1
ATOM 734 C CA . VAL A 1 90 ? -7.227 -2.588 -11.039 1 98.75 90 VAL A CA 1
ATOM 735 C C . VAL A 1 90 ? -8.281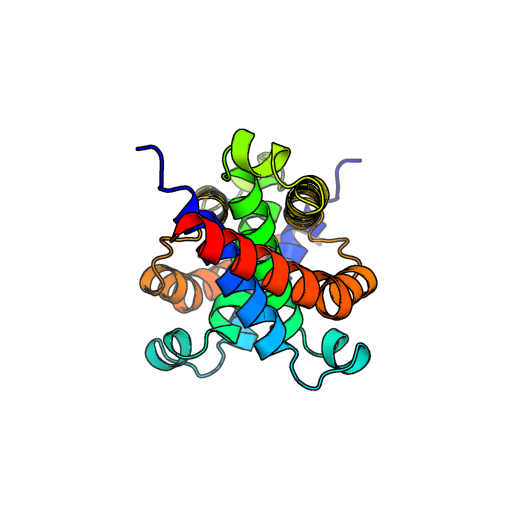 -3.686 -10.953 1 98.75 90 VAL A C 1
ATOM 737 O O . VAL A 1 90 ? -7.973 -4.828 -10.609 1 98.75 90 VAL A O 1
ATOM 740 N N . TRP A 1 91 ? -9.43 -3.301 -11.344 1 98.75 91 TRP A N 1
ATOM 741 C CA . TRP A 1 91 ? -10.531 -4.262 -11.266 1 98.75 91 TRP A CA 1
ATOM 742 C C . TRP A 1 91 ? -10.328 -5.402 -12.25 1 98.75 91 TRP A C 1
ATOM 744 O O . TRP A 1 91 ? -10.602 -6.562 -11.938 1 98.75 91 TRP A O 1
ATOM 754 N N . ASP A 1 92 ? -9.875 -5.078 -13.398 1 98.56 92 ASP A N 1
ATOM 755 C CA . ASP A 1 92 ? -9.57 -6.113 -14.383 1 98.56 92 ASP A CA 1
ATOM 756 C C . ASP A 1 92 ? -8.539 -7.098 -13.836 1 98.56 92 ASP A C 1
ATOM 758 O O . ASP A 1 92 ? -8.672 -8.312 -14.016 1 98.56 92 ASP A O 1
ATOM 762 N N . VAL A 1 93 ? -7.57 -6.578 -13.18 1 98.75 93 VAL A N 1
ATOM 763 C CA . VAL A 1 93 ? -6.551 -7.418 -12.562 1 98.75 93 VAL A CA 1
ATOM 764 C C . VAL A 1 93 ? -7.188 -8.312 -11.5 1 98.75 93 VAL A C 1
ATOM 766 O O . VAL A 1 93 ? -6.926 -9.516 -11.461 1 98.75 93 VAL A O 1
ATOM 769 N N . VAL A 1 94 ? -8.055 -7.762 -10.711 1 98.81 94 VAL A N 1
ATOM 770 C CA . VAL A 1 94 ? -8.711 -8.469 -9.617 1 98.81 94 VAL A CA 1
ATOM 771 C C . VAL A 1 94 ? -9.523 -9.641 -10.164 1 98.81 94 VAL A C 1
ATOM 773 O O . VAL A 1 94 ? -9.445 -10.758 -9.648 1 98.81 94 VAL A O 1
ATOM 776 N N . ILE A 1 95 ? -10.195 -9.461 -11.234 1 98.44 95 ILE A N 1
ATOM 777 C CA . ILE A 1 95 ? -11.18 -10.453 -11.648 1 98.44 95 ILE A CA 1
ATOM 778 C C . ILE A 1 95 ? -10.547 -11.422 -12.648 1 98.44 95 ILE A C 1
ATOM 780 O O . ILE A 1 95 ? -10.938 -12.594 -12.711 1 98.44 95 ILE A O 1
ATOM 784 N N . ASN A 1 96 ? -9.539 -10.961 -13.344 1 98.31 96 ASN A N 1
ATOM 785 C CA . ASN A 1 96 ? -9.031 -11.797 -14.422 1 98.31 96 ASN A CA 1
ATOM 786 C C . ASN A 1 96 ? -7.617 -12.289 -14.141 1 98.31 96 ASN A C 1
ATOM 788 O O . ASN A 1 96 ? -7.277 -13.438 -14.43 1 98.31 96 ASN A O 1
ATOM 792 N N . LYS A 1 97 ? -6.797 -11.43 -13.586 1 98.75 97 LYS A N 1
ATOM 793 C CA . LYS A 1 97 ? -5.383 -11.773 -13.477 1 98.75 97 LYS A CA 1
ATOM 794 C C . LYS A 1 97 ? -5.086 -12.477 -12.164 1 98.75 97 LYS A C 1
ATOM 796 O O . LYS A 1 97 ? -4.316 -13.445 -12.125 1 98.75 97 LYS A O 1
ATOM 801 N N . ILE A 1 98 ? -5.762 -12.062 -11.125 1 98.88 98 ILE A N 1
ATOM 802 C CA . ILE A 1 98 ? -5.457 -12.586 -9.789 1 98.88 98 ILE A CA 1
ATOM 803 C C . ILE A 1 98 ? -5.824 -14.062 -9.719 1 98.88 98 ILE A C 1
ATOM 805 O O . ILE A 1 98 ? -5.027 -14.883 -9.258 1 98.88 98 ILE A O 1
ATOM 809 N N . PRO A 1 99 ? -7.012 -14.484 -10.18 1 98.69 99 PRO A N 1
ATOM 810 C CA . PRO A 1 99 ? -7.328 -15.914 -10.125 1 98.69 99 PRO A CA 1
ATOM 811 C C . PRO A 1 99 ? -6.32 -16.781 -10.883 1 98.69 99 PRO A C 1
ATOM 813 O O . PRO A 1 99 ? -5.922 -17.844 -10.406 1 98.69 99 PRO A O 1
ATOM 816 N N . THR A 1 100 ? -5.883 -16.281 -12.008 1 98.62 100 THR A N 1
ATOM 817 C CA . THR A 1 100 ? -4.898 -17 -12.805 1 98.62 100 THR A CA 1
ATOM 818 C C . THR A 1 100 ? -3.555 -17.062 -12.086 1 98.62 100 THR A C 1
ATOM 820 O O . THR A 1 100 ? -2.922 -18.109 -12.023 1 98.62 100 THR A O 1
ATOM 823 N N . LEU A 1 101 ? -3.168 -15.984 -11.547 1 98.81 101 LEU A N 1
ATOM 824 C CA . LEU A 1 101 ? -1.908 -15.906 -10.812 1 98.81 101 LEU A CA 1
ATOM 825 C C . LEU A 1 101 ? -1.902 -16.891 -9.648 1 98.81 101 LEU A C 1
ATOM 827 O O . LEU A 1 101 ? -0.902 -17.578 -9.406 1 98.81 101 LEU A O 1
ATOM 831 N N . LYS A 1 102 ? -2.969 -16.922 -8.93 1 98.56 102 LYS A N 1
ATOM 832 C CA . LYS A 1 102 ? -3.078 -17.828 -7.793 1 98.56 102 LYS A CA 1
ATOM 833 C C . LYS A 1 102 ? -2.801 -19.281 -8.219 1 98.56 102 LYS A C 1
ATOM 835 O O . LYS A 1 102 ? -2.02 -19.984 -7.57 1 98.56 102 LYS A O 1
ATOM 840 N N . GLN A 1 103 ? -3.396 -19.688 -9.266 1 98.31 103 GLN A N 1
ATOM 841 C CA . GLN A 1 103 ? -3.232 -21.047 -9.758 1 98.31 103 GLN A CA 1
ATOM 842 C C . GLN A 1 103 ? -1.79 -21.312 -10.18 1 98.31 103 GLN A C 1
ATOM 844 O O . GLN A 1 103 ? -1.234 -22.375 -9.883 1 98.31 103 GLN A O 1
ATOM 849 N N . GLU A 1 104 ? -1.253 -20.375 -10.859 1 98.44 104 GLU A N 1
ATOM 850 C CA . GLU A 1 104 ? 0.12 -20.5 -11.336 1 98.44 104 GLU A CA 1
ATOM 851 C C . GLU A 1 104 ? 1.103 -20.609 -10.172 1 98.44 104 GLU A C 1
ATOM 853 O O . GLU A 1 104 ? 2.02 -21.422 -10.195 1 98.44 104 GLU A O 1
ATOM 858 N N . ILE A 1 105 ? 0.89 -19.812 -9.203 1 98.56 105 ILE A N 1
ATOM 859 C CA . ILE A 1 105 ? 1.792 -19.797 -8.055 1 98.56 105 ILE A CA 1
ATOM 860 C C . ILE A 1 105 ? 1.624 -21.078 -7.238 1 98.56 105 ILE A C 1
ATOM 862 O O . ILE A 1 105 ? 2.605 -21.641 -6.75 1 98.56 105 ILE A O 1
ATOM 866 N N . GLU A 1 106 ? 0.426 -21.469 -7.07 1 98.19 106 GLU A N 1
ATOM 867 C CA . GLU A 1 106 ? 0.176 -22.719 -6.363 1 98.19 106 GLU A CA 1
ATOM 868 C C . GLU A 1 106 ? 0.875 -23.891 -7.043 1 98.19 106 GLU A C 1
ATOM 870 O O . GLU A 1 106 ? 1.468 -24.75 -6.375 1 98.19 106 GLU A O 1
ATOM 875 N N . LYS A 1 107 ? 0.752 -23.922 -8.328 1 97.44 107 LYS A N 1
ATOM 876 C CA . LYS A 1 107 ? 1.425 -24.984 -9.086 1 97.44 107 LYS A CA 1
ATOM 877 C C . LYS A 1 107 ? 2.938 -24.922 -8.891 1 97.44 107 LYS A C 1
ATOM 879 O O . LYS A 1 107 ? 3.58 -25.938 -8.672 1 97.44 107 LYS A O 1
ATOM 884 N N . LEU A 1 108 ? 3.422 -23.734 -8.992 1 96.62 108 LEU A N 1
ATOM 885 C CA . LEU A 1 108 ? 4.859 -23.547 -8.844 1 96.62 108 LEU A CA 1
ATOM 886 C C . LEU A 1 108 ? 5.324 -23.969 -7.457 1 96.62 108 LEU A C 1
ATOM 888 O O . LEU A 1 108 ? 6.371 -24.609 -7.32 1 96.62 108 LEU A O 1
ATOM 892 N N . LEU A 1 109 ? 4.578 -23.609 -6.465 1 97.12 109 LEU A N 1
ATOM 893 C CA . LEU A 1 109 ? 4.91 -23.984 -5.094 1 97.12 109 LEU A CA 1
ATOM 894 C C . LEU A 1 109 ? 4.863 -25.5 -4.914 1 97.12 109 LEU A C 1
ATOM 896 O O . LEU A 1 109 ? 5.699 -26.078 -4.211 1 97.12 109 LEU A O 1
ATOM 900 N N . LYS A 1 110 ? 3.928 -26.141 -5.562 1 96.31 110 LYS A N 1
ATOM 901 C CA . LYS A 1 110 ? 3.822 -27.594 -5.512 1 96.31 110 LYS A CA 1
ATOM 902 C C . LYS A 1 110 ? 5.035 -28.25 -6.156 1 96.31 110 LYS A C 1
ATOM 904 O O . LYS A 1 110 ? 5.566 -29.234 -5.629 1 96.31 110 LYS A O 1
ATOM 909 N N . GLU A 1 111 ? 5.469 -27.672 -7.207 1 93.44 111 GLU A N 1
ATOM 910 C CA . GLU A 1 111 ? 6.629 -28.219 -7.918 1 93.44 111 GLU A CA 1
ATOM 911 C C . GLU A 1 111 ? 7.898 -28.062 -7.086 1 93.44 111 GLU A C 1
ATOM 913 O O . GLU A 1 111 ? 8.805 -28.891 -7.18 1 93.44 111 GLU A O 1
ATOM 918 N N . MET A 1 112 ? 7.969 -27.031 -6.367 1 90.56 112 MET A N 1
ATOM 919 C CA . MET A 1 112 ? 9.156 -26.781 -5.551 1 90.56 112 MET A CA 1
ATOM 920 C C . MET A 1 112 ? 9.18 -27.703 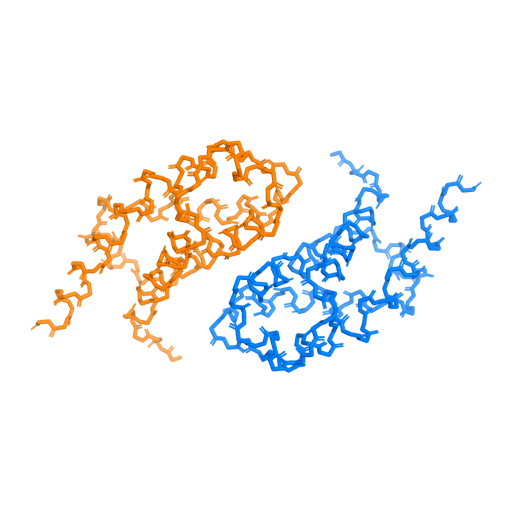-4.332 1 90.56 112 MET A C 1
ATOM 922 O O . MET A 1 112 ? 10.25 -27.969 -3.773 1 90.56 112 MET A O 1
ATOM 926 N N . ASN A 1 113 ? 8.055 -28.047 -3.889 1 87.5 113 ASN A N 1
ATOM 927 C CA . ASN A 1 113 ? 7.973 -28.938 -2.727 1 87.5 113 ASN A CA 1
ATOM 928 C C . ASN A 1 113 ? 8.18 -30.391 -3.113 1 87.5 113 ASN A C 1
ATOM 930 O O . ASN A 1 113 ? 8.445 -31.234 -2.252 1 87.5 113 ASN A O 1
ATOM 934 N N . ASP A 1 114 ? 7.957 -30.766 -4.375 1 78.75 114 ASP A N 1
ATOM 935 C CA . ASP A 1 114 ? 8.203 -32.125 -4.867 1 78.75 114 ASP A CA 1
ATOM 936 C C . ASP A 1 114 ? 9.664 -32.312 -5.262 1 78.75 114 ASP A C 1
ATOM 938 O O . ASP A 1 114 ? 10.25 -33.375 -5.031 1 78.75 114 ASP A O 1
ATOM 942 N N . MET B 1 1 ? 6.859 19.188 -14.641 1 39.09 1 MET B N 1
ATOM 943 C CA . MET B 1 1 ? 5.914 20.219 -14.195 1 39.09 1 MET B CA 1
ATOM 944 C C . MET B 1 1 ? 5.805 20.234 -12.68 1 39.09 1 MET B C 1
ATOM 946 O O . MET B 1 1 ? 5.746 19.188 -12.039 1 39.09 1 MET B O 1
ATOM 950 N N . GLN B 1 2 ? 6.449 21.203 -12.039 1 51.78 2 GLN B N 1
ATOM 951 C CA . GLN B 1 2 ? 6.59 21.375 -10.594 1 51.78 2 GLN B CA 1
ATOM 952 C C . GLN B 1 2 ? 5.23 21.344 -9.898 1 51.78 2 GLN B C 1
ATOM 954 O O . GLN B 1 2 ? 4.398 22.219 -10.109 1 51.78 2 GLN B O 1
ATOM 959 N N . ARG B 1 3 ? 4.531 20.031 -9.648 1 63.56 3 ARG B N 1
ATOM 960 C CA . ARG B 1 3 ? 3.223 20.031 -9 1 63.56 3 ARG B CA 1
ATOM 961 C C . ARG B 1 3 ? 3.168 21.031 -7.863 1 63.56 3 ARG B C 1
ATOM 963 O O . ARG B 1 3 ? 4.18 21.297 -7.207 1 63.56 3 ARG B O 1
ATOM 970 N N . ASN B 1 4 ? 2.158 21.844 -7.891 1 84.06 4 ASN B N 1
ATOM 971 C CA . ASN B 1 4 ? 1.865 22.672 -6.727 1 84.06 4 ASN B CA 1
ATOM 972 C C . ASN B 1 4 ? 2.008 21.875 -5.426 1 84.06 4 ASN B C 1
ATOM 974 O O . ASN B 1 4 ? 1.379 20.828 -5.258 1 84.06 4 ASN B O 1
ATOM 978 N N . PRO B 1 5 ? 2.939 22.312 -4.625 1 89.75 5 PRO B N 1
ATOM 979 C CA . PRO B 1 5 ? 3.184 21.594 -3.375 1 89.75 5 PRO B CA 1
ATOM 980 C C . PRO B 1 5 ? 1.901 21.312 -2.592 1 89.75 5 PRO B C 1
ATOM 982 O O . PRO B 1 5 ? 1.854 20.391 -1.782 1 89.75 5 PRO B O 1
ATOM 985 N N . LYS B 1 6 ? 0.91 22.047 -2.867 1 95.19 6 LYS B N 1
ATOM 986 C CA . LYS B 1 6 ? -0.354 21.906 -2.152 1 95.19 6 LYS B CA 1
ATOM 987 C C . LYS B 1 6 ? -0.984 20.531 -2.422 1 95.19 6 LYS B C 1
ATOM 989 O O . LYS B 1 6 ? -1.65 19.969 -1.553 1 95.19 6 LYS B O 1
ATOM 994 N N . VAL B 1 7 ? -0.71 20.047 -3.619 1 96 7 VAL B N 1
ATOM 995 C CA . VAL B 1 7 ? -1.341 18.797 -4 1 96 7 VAL B CA 1
ATOM 996 C C . VAL B 1 7 ? -0.821 17.672 -3.111 1 96 7 VAL B C 1
ATOM 998 O O . VAL B 1 7 ? -1.583 16.781 -2.705 1 96 7 VAL B O 1
ATOM 1001 N N . PHE B 1 8 ? 0.448 17.719 -2.764 1 97.69 8 PHE B N 1
ATOM 1002 C CA . PHE B 1 8 ? 1.038 16.688 -1.92 1 97.69 8 PHE B CA 1
ATOM 1003 C C . PHE B 1 8 ? 0.5 16.766 -0.497 1 97.69 8 PHE B C 1
ATOM 1005 O O . PHE B 1 8 ? 0.248 15.75 0.144 1 97.69 8 PHE B O 1
ATOM 1012 N N . LEU B 1 9 ? 0.334 17.984 -0.051 1 98.25 9 LEU B N 1
ATOM 1013 C CA . LEU B 1 9 ? -0.244 18.188 1.274 1 98.25 9 LEU B CA 1
ATOM 1014 C C . LEU B 1 9 ? -1.689 17.703 1.313 1 98.25 9 LEU B C 1
ATOM 1016 O O . LEU B 1 9 ? -2.117 17.078 2.293 1 98.25 9 LEU B O 1
ATOM 1020 N N . GLU B 1 10 ? -2.406 17.969 0.285 1 98.25 10 GLU B N 1
ATOM 1021 C CA . GLU B 1 10 ? -3.787 17.5 0.187 1 98.25 10 GLU B CA 1
ATOM 1022 C C . GLU B 1 10 ? -3.855 15.977 0.153 1 98.25 10 GLU B C 1
ATOM 1024 O O . GLU B 1 10 ? -4.773 15.375 0.72 1 98.25 10 GLU B O 1
ATOM 1029 N N . ASP B 1 11 ? -2.877 15.375 -0.535 1 98.38 11 ASP B N 1
ATOM 1030 C CA . ASP B 1 11 ? -2.809 13.914 -0.559 1 98.38 11 ASP B CA 1
ATOM 1031 C C . ASP B 1 11 ? -2.59 13.352 0.844 1 98.38 11 ASP B C 1
ATOM 1033 O O . ASP B 1 11 ? -3.227 12.367 1.229 1 98.38 11 ASP B O 1
ATOM 1037 N N . ILE B 1 12 ? -1.714 13.977 1.559 1 98.81 12 ILE B N 1
ATOM 1038 C CA . ILE B 1 12 ? -1.431 13.562 2.926 1 98.81 12 ILE B CA 1
ATOM 1039 C C . ILE B 1 12 ? -2.691 13.688 3.777 1 98.81 12 ILE B C 1
ATOM 1041 O O . ILE B 1 12 ? -3.053 12.758 4.508 1 98.81 12 ILE B O 1
ATOM 1045 N N . LEU B 1 13 ? -3.342 14.789 3.609 1 98.81 13 LEU B N 1
ATOM 1046 C CA . LEU B 1 13 ? -4.543 15.031 4.398 1 98.81 13 LEU B CA 1
ATOM 1047 C C . LEU B 1 13 ? -5.633 14.016 4.055 1 98.81 13 LEU B C 1
ATOM 1049 O O . LEU B 1 13 ? -6.285 13.477 4.949 1 98.81 13 LEU B O 1
ATOM 1053 N N . SER B 1 14 ? -5.812 13.75 2.824 1 98.81 14 SER B N 1
ATOM 1054 C CA . SER B 1 14 ? -6.809 12.789 2.377 1 98.81 14 SER B CA 1
ATOM 1055 C C . SER B 1 14 ? -6.512 11.391 2.918 1 98.81 14 SER B C 1
ATOM 1057 O O . SER B 1 14 ? -7.414 10.703 3.402 1 98.81 14 SER B O 1
ATOM 1059 N N . ALA B 1 15 ? -5.27 11.016 2.838 1 98.88 15 ALA B N 1
ATOM 1060 C CA . ALA B 1 15 ? -4.867 9.703 3.35 1 98.88 15 ALA B CA 1
ATOM 1061 C C . ALA B 1 15 ? -5.074 9.617 4.859 1 98.88 15 ALA B C 1
ATOM 1063 O O . ALA B 1 15 ? -5.562 8.602 5.363 1 98.88 15 ALA B O 1
ATOM 1064 N N . ALA B 1 16 ? -4.723 10.672 5.531 1 98.94 16 ALA B N 1
ATOM 1065 C CA . ALA B 1 16 ? -4.926 10.711 6.977 1 98.94 16 ALA B CA 1
ATOM 1066 C C . ALA B 1 16 ? -6.406 10.594 7.324 1 98.94 16 ALA B C 1
ATOM 1068 O O . ALA B 1 16 ? -6.777 9.875 8.25 1 98.94 16 ALA B O 1
ATOM 1069 N N . ASN B 1 17 ? -7.238 11.297 6.582 1 98.88 17 ASN B N 1
ATOM 1070 C CA . ASN B 1 17 ? -8.68 11.234 6.801 1 98.88 17 ASN B CA 1
ATOM 1071 C C . ASN B 1 17 ? -9.219 9.828 6.59 1 98.88 17 ASN B C 1
ATOM 1073 O O . ASN B 1 17 ? -10.07 9.359 7.352 1 98.88 17 ASN B O 1
ATOM 1077 N N . LYS B 1 18 ? -8.758 9.156 5.609 1 98.88 18 LYS B N 1
ATOM 1078 C CA . LYS B 1 18 ? -9.18 7.789 5.344 1 98.88 18 LYS B CA 1
ATOM 1079 C C . LYS B 1 18 ? -8.797 6.859 6.492 1 98.88 18 LYS B C 1
ATOM 1081 O O . LYS B 1 18 ? -9.609 6.039 6.93 1 98.88 18 LYS B O 1
ATOM 1086 N N . ILE B 1 19 ? -7.562 7.004 6.949 1 98.94 19 ILE B N 1
ATOM 1087 C CA . ILE B 1 19 ? -7.09 6.168 8.047 1 98.94 19 ILE B CA 1
ATOM 1088 C C . ILE B 1 19 ? -8.008 6.336 9.258 1 98.94 19 ILE B C 1
ATOM 1090 O O . ILE B 1 19 ? -8.422 5.352 9.867 1 98.94 19 ILE B O 1
ATOM 1094 N N . GLN B 1 20 ? -8.297 7.547 9.547 1 98.75 20 GLN B N 1
ATOM 1095 C CA . GLN B 1 20 ? -9.164 7.812 10.688 1 98.75 20 GLN B CA 1
ATOM 1096 C C . GLN B 1 20 ? -10.562 7.242 10.461 1 98.75 20 GLN B C 1
ATOM 1098 O O . GLN B 1 20 ? -11.164 6.68 11.375 1 98.75 20 GLN B O 1
ATOM 1103 N N . LYS B 1 21 ? -11.055 7.414 9.289 1 98.75 21 LYS B N 1
ATOM 1104 C CA . LYS B 1 21 ? -12.375 6.887 8.945 1 98.75 21 LYS B CA 1
ATOM 1105 C C . LYS B 1 21 ? -12.414 5.371 9.094 1 98.75 21 LYS B C 1
ATOM 1107 O O . LYS B 1 21 ? -13.367 4.824 9.664 1 98.75 21 LYS B O 1
ATOM 1112 N N . TYR B 1 22 ? -11.414 4.676 8.586 1 98.81 22 TYR B N 1
ATOM 1113 C CA . TYR B 1 22 ? -11.375 3.221 8.578 1 98.81 22 TYR B CA 1
ATOM 1114 C C . TYR B 1 22 ? -11.281 2.67 10 1 98.81 22 TYR B C 1
ATOM 1116 O O . TYR B 1 22 ? -11.719 1.551 10.266 1 98.81 22 TYR B O 1
ATOM 1124 N N . THR B 1 23 ? -10.664 3.422 10.859 1 98.81 23 THR B N 1
ATOM 1125 C CA . THR B 1 23 ? -10.328 2.867 12.164 1 98.81 23 THR B CA 1
ATOM 1126 C C . THR B 1 23 ? -11.227 3.453 13.25 1 98.81 23 THR B C 1
ATOM 1128 O O . THR B 1 23 ? -10.977 3.258 14.445 1 98.81 23 THR B O 1
ATOM 1131 N N . LYS B 1 24 ? -12.164 4.148 12.742 1 97.5 24 LYS B N 1
ATOM 1132 C CA . LYS B 1 24 ? -13.086 4.777 13.68 1 97.5 24 LYS B CA 1
ATOM 1133 C C . LYS B 1 24 ? -13.688 3.75 14.641 1 97.5 24 LYS B C 1
ATOM 1135 O O . LYS B 1 24 ? -14.109 2.672 14.211 1 97.5 24 LYS B O 1
ATOM 1140 N N . ASN B 1 25 ? -13.617 3.906 15.906 1 96.19 25 ASN B N 1
ATOM 1141 C CA . ASN B 1 25 ? -14.227 3.109 16.969 1 96.19 25 ASN B CA 1
ATOM 1142 C C . ASN B 1 25 ? -13.562 1.741 17.094 1 96.19 25 ASN B C 1
ATOM 1144 O O . ASN B 1 25 ? -14.227 0.749 17.391 1 96.19 25 ASN B O 1
ATOM 1148 N N . MET B 1 26 ? -12.398 1.625 16.656 1 97.75 26 MET B N 1
ATOM 1149 C CA . MET B 1 26 ? -11.648 0.382 16.797 1 97.75 26 MET B CA 1
ATOM 1150 C C . MET B 1 26 ? -10.594 0.507 17.891 1 97.75 26 MET B C 1
ATOM 1152 O O . MET B 1 26 ? -10.023 1.583 18.094 1 97.75 26 MET B O 1
ATOM 1156 N N . ASP B 1 27 ? -10.414 -0.558 18.609 1 98.31 27 ASP B N 1
ATOM 1157 C CA . ASP B 1 27 ? -9.203 -0.68 19.422 1 98.31 27 ASP B CA 1
ATOM 1158 C C . ASP B 1 27 ? -8.164 -1.55 18.734 1 98.31 27 ASP B C 1
ATOM 1160 O O . ASP B 1 27 ? -8.359 -1.978 17.594 1 98.31 27 ASP B O 1
ATOM 1164 N N . TYR B 1 28 ? -7.062 -1.726 19.359 1 98.5 28 TYR B N 1
ATOM 1165 C CA . TYR B 1 28 ? -5.941 -2.41 18.734 1 98.5 28 TYR B CA 1
ATOM 1166 C C . TYR B 1 28 ? -6.32 -3.836 18.344 1 98.5 28 TYR B C 1
ATOM 1168 O O . TYR B 1 28 ? -5.969 -4.309 17.266 1 98.5 28 TYR B O 1
ATOM 1176 N N . GLU B 1 29 ? -6.988 -4.512 19.188 1 98.56 29 GLU B N 1
ATOM 1177 C CA . GLU B 1 29 ? -7.359 -5.902 18.922 1 98.56 29 GLU B CA 1
ATOM 1178 C C . GLU B 1 29 ? -8.281 -6.008 17.703 1 98.56 29 GLU B C 1
ATOM 1180 O O . GLU B 1 29 ? -8.102 -6.887 16.859 1 98.56 29 GLU B O 1
ATOM 1185 N N . ALA B 1 30 ? -9.273 -5.145 17.672 1 98.62 30 ALA B N 1
ATOM 1186 C CA . ALA B 1 30 ? -10.172 -5.109 16.531 1 98.62 30 ALA B CA 1
ATOM 1187 C C . ALA B 1 30 ? -9.414 -4.793 15.242 1 98.62 30 ALA B C 1
ATOM 1189 O O . ALA B 1 30 ? -9.711 -5.355 14.18 1 98.62 30 ALA B O 1
ATOM 1190 N N . PHE B 1 31 ? -8.477 -3.902 15.422 1 98.75 31 PHE B N 1
ATOM 1191 C CA . PHE B 1 31 ? -7.633 -3.537 14.289 1 98.75 31 PHE B CA 1
ATOM 1192 C C . PHE B 1 31 ? -6.828 -4.734 13.805 1 98.75 31 PHE B C 1
ATOM 1194 O O . PHE B 1 31 ? -6.852 -5.066 12.617 1 98.75 31 PHE B O 1
ATOM 1201 N N . LEU B 1 32 ? -6.227 -5.387 14.672 1 98 32 LEU B N 1
ATOM 1202 C CA . LEU B 1 32 ? -5.371 -6.52 14.336 1 98 32 LEU B CA 1
ATOM 1203 C C . LEU B 1 32 ? -6.184 -7.645 13.703 1 98 32 LEU B C 1
ATOM 1205 O O . LEU B 1 32 ? -5.684 -8.359 12.836 1 98 32 LEU B O 1
ATOM 1209 N N . ASP B 1 33 ? -7.414 -7.785 14.023 1 98.06 33 ASP B N 1
ATOM 1210 C CA . ASP B 1 33 ? -8.266 -8.883 13.57 1 98.06 33 ASP B CA 1
ATOM 1211 C C . ASP B 1 33 ? -8.914 -8.555 12.227 1 98.06 33 ASP B C 1
ATOM 1213 O O . ASP B 1 33 ? -9.555 -9.414 11.617 1 98.06 33 ASP B O 1
ATOM 1217 N N . ASN B 1 34 ? -8.773 -7.371 11.789 1 98.5 34 ASN B N 1
ATOM 1218 C CA . ASN B 1 34 ? -9.391 -6.93 10.547 1 98.5 34 ASN B CA 1
ATOM 1219 C C . ASN B 1 34 ? -8.352 -6.664 9.469 1 98.5 34 ASN B C 1
ATOM 1221 O O . ASN B 1 34 ? -8 -5.512 9.203 1 98.5 34 ASN B O 1
ATOM 1225 N N . GLU B 1 35 ? -8 -7.641 8.766 1 98.5 35 GLU B N 1
ATOM 1226 C CA . GLU B 1 35 ? -6.934 -7.574 7.773 1 98.5 35 GLU B CA 1
ATOM 1227 C C . GLU B 1 35 ? -7.246 -6.543 6.691 1 98.5 35 GLU B C 1
ATOM 1229 O O . GLU B 1 35 ? -6.344 -5.875 6.184 1 98.5 35 GLU B O 1
ATOM 1234 N N . LEU B 1 36 ? -8.508 -6.496 6.41 1 98.88 36 LEU B N 1
ATOM 1235 C CA . LEU B 1 36 ? -8.945 -5.543 5.395 1 98.88 36 LEU B CA 1
ATOM 1236 C C . LEU B 1 36 ? -8.586 -4.117 5.797 1 98.88 36 LEU B C 1
ATOM 1238 O O . LEU B 1 36 ? -7.996 -3.375 5.008 1 98.88 36 LEU B O 1
ATOM 1242 N N . VAL B 1 37 ? -8.914 -3.76 7.027 1 98.88 37 VAL B N 1
ATOM 1243 C CA . VAL B 1 37 ? -8.633 -2.418 7.527 1 98.88 37 VAL B CA 1
ATOM 1244 C C . VAL B 1 37 ? -7.125 -2.217 7.656 1 98.88 37 VAL B C 1
ATOM 1246 O O . VAL B 1 37 ? -6.598 -1.166 7.285 1 98.88 37 VAL B O 1
ATOM 1249 N N . CYS B 1 38 ? -6.418 -3.227 8.094 1 98.88 38 CYS B N 1
ATOM 1250 C CA . CYS B 1 38 ? -4.969 -3.135 8.242 1 98.88 38 CYS B CA 1
ATOM 1251 C C . CYS B 1 38 ? -4.305 -2.834 6.902 1 98.88 38 CYS B C 1
ATOM 1253 O O . CYS B 1 38 ? -3.492 -1.914 6.801 1 98.88 38 CYS B O 1
ATOM 1255 N N . ASP B 1 39 ? -4.727 -3.553 5.93 1 98.88 39 ASP B N 1
ATOM 1256 C CA . ASP B 1 39 ? -4.133 -3.373 4.605 1 98.88 39 ASP B CA 1
ATOM 1257 C C . ASP B 1 39 ? -4.441 -1.984 4.051 1 98.88 39 ASP B C 1
ATOM 1259 O O . ASP B 1 39 ? -3.57 -1.337 3.469 1 98.88 39 ASP B O 1
ATOM 1263 N N . ALA B 1 40 ? -5.633 -1.536 4.254 1 98.94 40 ALA B N 1
ATOM 1264 C CA . ALA B 1 40 ? -6.031 -0.22 3.76 1 98.94 40 ALA B CA 1
ATOM 1265 C C . ALA B 1 40 ? -5.27 0.888 4.48 1 98.94 40 ALA B C 1
ATOM 1267 O O . ALA B 1 40 ? -4.867 1.877 3.863 1 98.94 40 ALA B O 1
ATOM 1268 N N . VAL B 1 41 ? -5.105 0.719 5.742 1 98.94 41 VAL B N 1
ATOM 1269 C CA . VAL B 1 41 ? -4.363 1.69 6.539 1 9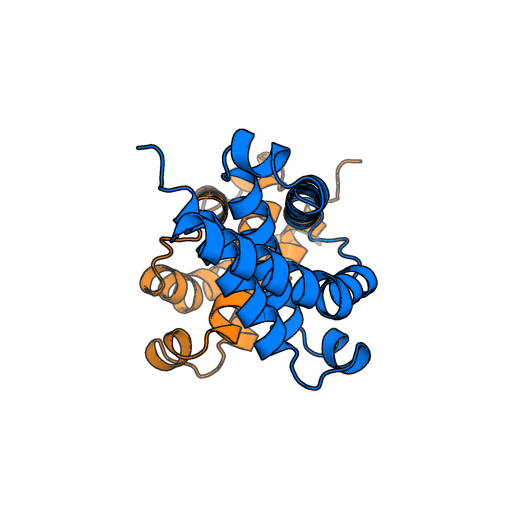8.94 41 VAL B CA 1
ATOM 1270 C C . VAL B 1 41 ? -2.918 1.763 6.047 1 98.94 41 VAL B C 1
ATOM 1272 O O . VAL B 1 41 ? -2.379 2.854 5.844 1 98.94 41 VAL B O 1
ATOM 1275 N N . ILE B 1 42 ? -2.326 0.63 5.852 1 98.94 42 ILE B N 1
ATOM 1276 C CA . ILE B 1 42 ? -0.942 0.583 5.398 1 98.94 42 ILE B CA 1
ATOM 1277 C C . ILE B 1 42 ? -0.819 1.284 4.047 1 98.94 42 ILE B C 1
ATOM 1279 O O . ILE B 1 42 ? 0.109 2.066 3.826 1 98.94 42 ILE B O 1
ATOM 1283 N N . LYS B 1 43 ? -1.731 1.058 3.15 1 98.88 43 LYS B N 1
ATOM 1284 C CA . LYS B 1 43 ? -1.711 1.709 1.844 1 98.88 43 LYS B CA 1
ATOM 1285 C C . LYS B 1 43 ? -1.703 3.229 1.986 1 98.88 43 LYS B C 1
ATOM 1287 O O . LYS B 1 43 ? -0.963 3.92 1.282 1 98.88 43 LYS B O 1
ATOM 1292 N N . ASN B 1 44 ? -2.486 3.715 2.879 1 98.88 44 ASN B N 1
ATOM 1293 C CA . ASN B 1 44 ? -2.572 5.164 3.031 1 98.88 44 ASN B CA 1
ATOM 1294 C C . ASN B 1 44 ? -1.338 5.727 3.73 1 98.88 44 ASN B C 1
ATOM 1296 O O . ASN B 1 44 ? -0.915 6.848 3.441 1 98.88 44 ASN B O 1
ATOM 1300 N N . ILE B 1 45 ? -0.712 4.93 4.617 1 98.88 45 ILE B N 1
ATOM 1301 C CA . ILE B 1 45 ? 0.563 5.336 5.195 1 98.88 45 ILE B CA 1
ATOM 1302 C C . ILE B 1 45 ? 1.625 5.414 4.102 1 98.88 45 ILE B C 1
ATOM 1304 O O . ILE B 1 45 ? 2.449 6.332 4.09 1 98.88 45 ILE B O 1
ATOM 1308 N N . LEU B 1 46 ? 1.569 4.492 3.193 1 98.88 46 LEU B N 1
ATOM 1309 C CA . LEU B 1 46 ? 2.486 4.523 2.061 1 98.88 46 LEU B CA 1
ATOM 1310 C C . LEU B 1 46 ? 2.277 5.785 1.229 1 98.88 46 LEU B C 1
ATOM 1312 O O . LEU B 1 46 ? 3.244 6.418 0.798 1 98.88 46 LEU B O 1
ATOM 1316 N N . VAL B 1 47 ? 1.029 6.188 1.01 1 98.81 47 VAL B N 1
ATOM 1317 C CA . VAL B 1 47 ? 0.721 7.398 0.26 1 98.81 47 VAL B CA 1
ATOM 1318 C C . VAL B 1 47 ? 1.279 8.617 0.994 1 98.81 47 VAL B C 1
ATOM 1320 O O . VAL B 1 47 ? 1.904 9.484 0.382 1 98.81 47 VAL B O 1
ATOM 1323 N N . ILE B 1 48 ? 1.099 8.633 2.309 1 98.88 48 ILE B N 1
ATOM 1324 C CA . ILE B 1 48 ? 1.586 9.75 3.111 1 98.88 48 ILE B CA 1
ATOM 1325 C C . ILE B 1 48 ? 3.104 9.859 2.977 1 98.88 48 ILE B C 1
ATOM 1327 O O . ILE B 1 48 ? 3.635 10.945 2.742 1 98.88 48 ILE B O 1
ATOM 1331 N N . GLY B 1 49 ? 3.775 8.797 3.129 1 98.62 49 GLY B N 1
ATOM 1332 C CA . GLY B 1 49 ? 5.223 8.805 3.004 1 98.62 49 GLY B CA 1
ATOM 1333 C C . GLY B 1 49 ? 5.699 9.219 1.623 1 98.62 49 GLY B C 1
ATOM 1334 O O . GLY B 1 49 ? 6.652 9.992 1.493 1 98.62 49 GLY B O 1
ATOM 1335 N N . GLU B 1 50 ? 5.02 8.719 0.582 1 98.31 50 GLU B N 1
ATOM 1336 C CA . GLU B 1 50 ? 5.398 9.07 -0.784 1 98.31 50 GLU B CA 1
ATOM 1337 C C . GLU B 1 50 ? 5.156 10.547 -1.065 1 98.31 50 GLU B C 1
ATOM 1339 O O . GLU B 1 50 ? 6.012 11.227 -1.64 1 98.31 50 GLU B O 1
ATOM 1344 N N . ALA B 1 51 ? 3.988 11.008 -0.706 1 98.12 51 ALA B N 1
ATOM 1345 C CA . ALA B 1 51 ? 3.674 12.422 -0.884 1 98.12 51 ALA B CA 1
ATOM 1346 C C . ALA B 1 51 ? 4.699 13.305 -0.174 1 98.12 51 ALA B C 1
ATOM 1348 O O . ALA B 1 51 ? 5.125 14.328 -0.712 1 98.12 51 ALA B O 1
ATOM 1349 N N . THR B 1 52 ? 5.055 12.891 1.04 1 98.25 52 THR B N 1
ATOM 1350 C CA . THR B 1 52 ? 6.039 13.617 1.83 1 98.25 52 THR B CA 1
ATOM 1351 C C . THR B 1 52 ? 7.34 13.797 1.049 1 98.25 52 THR B C 1
ATOM 1353 O O . THR B 1 52 ? 7.922 14.883 1.034 1 98.25 52 THR B O 1
ATOM 1356 N N . LYS B 1 53 ? 7.758 12.766 0.4 1 97 53 LYS B N 1
ATOM 1357 C CA . LYS B 1 53 ? 9 12.789 -0.358 1 97 53 LYS B CA 1
ATOM 1358 C C . LYS B 1 53 ? 8.93 13.797 -1.5 1 97 53 LYS B C 1
ATOM 1360 O O . LYS B 1 53 ? 9.961 14.289 -1.971 1 97 53 LYS B O 1
ATOM 1365 N N . ASN B 1 54 ? 7.785 14.109 -1.89 1 96.75 54 ASN B N 1
ATOM 1366 C CA . ASN B 1 54 ? 7.605 14.992 -3.041 1 96.75 54 ASN B CA 1
ATOM 1367 C C . ASN B 1 54 ? 7.383 16.438 -2.613 1 96.75 54 ASN B C 1
ATOM 1369 O O . ASN B 1 54 ? 7.355 17.344 -3.451 1 96.75 54 ASN B O 1
ATOM 1373 N N . ILE B 1 55 ? 7.207 16.719 -1.354 1 97.31 55 ILE B N 1
ATOM 1374 C CA . ILE B 1 55 ? 7.105 18.078 -0.851 1 97.31 55 ILE B CA 1
ATOM 1375 C C . ILE B 1 55 ? 8.461 18.781 -0.973 1 97.31 55 ILE B C 1
ATOM 1377 O O . ILE B 1 55 ? 9.484 18.234 -0.543 1 97.31 55 ILE B O 1
ATOM 1381 N N . PRO B 1 56 ? 8.445 19.922 -1.511 1 96.69 56 PRO B N 1
ATOM 1382 C CA . PRO B 1 56 ? 9.711 20.656 -1.646 1 96.69 56 PRO B CA 1
ATOM 1383 C C . PRO B 1 56 ? 10.438 20.828 -0.313 1 96.69 56 PRO B C 1
ATOM 1385 O O . PRO B 1 56 ? 9.797 21.078 0.715 1 96.69 56 PRO B O 1
ATOM 1388 N N . GLU B 1 57 ? 11.711 20.766 -0.389 1 96.44 57 GLU B N 1
ATOM 1389 C CA . GLU B 1 57 ? 12.562 20.812 0.796 1 96.44 57 GLU B CA 1
ATOM 1390 C C . GLU B 1 57 ? 12.352 22.109 1.58 1 96.44 57 GLU B C 1
ATOM 1392 O O . GLU B 1 57 ? 12.398 22.109 2.812 1 96.44 57 GLU B O 1
ATOM 1397 N N . GLN B 1 58 ? 12.125 23.188 0.924 1 96.06 58 GLN B N 1
ATOM 1398 C CA . GLN B 1 58 ? 11.938 24.484 1.563 1 96.06 58 GLN B CA 1
ATOM 1399 C C . GLN B 1 58 ? 10.734 24.453 2.506 1 96.06 58 GLN B C 1
ATOM 1401 O O . GLN B 1 58 ? 10.789 25.031 3.594 1 96.06 58 GLN B O 1
ATOM 1406 N N . ILE B 1 59 ? 9.75 23.812 2.121 1 96.62 59 ILE B N 1
ATOM 1407 C CA . ILE B 1 59 ? 8.547 23.719 2.939 1 96.62 59 ILE B CA 1
ATOM 1408 C C . ILE B 1 59 ? 8.812 22.812 4.137 1 96.62 59 ILE B C 1
ATOM 1410 O O . ILE B 1 59 ? 8.422 23.125 5.266 1 96.62 59 ILE B O 1
ATOM 1414 N N . ARG B 1 60 ? 9.492 21.719 3.904 1 97.75 60 ARG B N 1
ATOM 1415 C CA . ARG B 1 60 ? 9.805 20.812 4.996 1 97.75 60 ARG B CA 1
ATOM 1416 C C . ARG B 1 60 ? 10.711 21.469 6.027 1 97.75 60 ARG B C 1
ATOM 1418 O O . ARG B 1 60 ? 10.484 21.359 7.23 1 97.75 60 ARG B O 1
ATOM 1425 N N . GLN B 1 61 ? 11.641 22.188 5.527 1 97.75 61 GLN B N 1
ATOM 1426 C CA . GLN B 1 61 ? 12.594 22.859 6.414 1 97.75 61 GLN B CA 1
ATOM 1427 C C . GLN B 1 61 ? 11.922 23.969 7.203 1 97.75 61 GLN B C 1
ATOM 1429 O O . GLN B 1 61 ? 12.289 24.234 8.352 1 97.75 61 GLN B O 1
ATOM 1434 N N . ALA B 1 62 ? 10.961 24.609 6.617 1 97.19 62 ALA B N 1
ATOM 1435 C CA . ALA B 1 62 ? 10.234 25.703 7.27 1 97.19 62 ALA B CA 1
ATOM 1436 C C . ALA B 1 62 ? 9.273 25.172 8.328 1 97.19 62 ALA B C 1
ATOM 1438 O O . ALA B 1 62 ? 8.773 25.922 9.164 1 97.19 62 ALA B O 1
ATOM 1439 N N . ASN B 1 63 ? 8.977 23.891 8.344 1 97.81 63 ASN B N 1
ATOM 1440 C CA . ASN B 1 63 ? 8.062 23.25 9.281 1 97.81 63 ASN B CA 1
ATOM 1441 C C . ASN B 1 63 ? 8.68 22 9.906 1 97.81 63 ASN B C 1
ATOM 1443 O O . ASN B 1 63 ? 8.148 20.891 9.758 1 97.81 63 ASN B O 1
ATOM 1447 N N . PRO B 1 64 ? 9.727 22.156 10.656 1 97.56 64 PRO B N 1
ATOM 1448 C CA . PRO B 1 64 ? 10.5 21.016 11.156 1 97.56 64 PRO B CA 1
ATOM 1449 C C . PRO B 1 64 ? 9.773 20.234 12.25 1 97.56 64 PRO B C 1
ATOM 1451 O O . PRO B 1 64 ? 10.188 19.141 12.609 1 97.56 64 PRO B O 1
ATOM 1454 N N . HIS B 1 65 ? 8.75 20.812 12.766 1 97.06 65 HIS B N 1
ATOM 1455 C CA . HIS B 1 65 ? 7.98 20.125 13.797 1 97.06 65 HIS B CA 1
ATOM 1456 C C . HIS B 1 65 ? 7.184 18.969 13.219 1 97.06 65 HIS B C 1
ATOM 1458 O O . HIS B 1 65 ? 6.766 18.062 13.945 1 97.06 65 HIS B O 1
ATOM 1464 N N . ILE B 1 66 ? 6.922 19.078 11.945 1 98.25 66 ILE B N 1
ATOM 1465 C CA . ILE B 1 66 ? 6.312 17.938 11.266 1 98.25 66 ILE B CA 1
ATOM 1466 C C . ILE B 1 66 ? 7.379 16.891 10.977 1 98.25 66 ILE B C 1
ATOM 1468 O O . ILE B 1 66 ? 8.438 17.203 10.414 1 98.25 66 ILE B O 1
ATOM 1472 N N . GLU B 1 67 ? 7.078 15.641 11.258 1 97.88 67 GLU B N 1
ATOM 1473 C CA . GLU B 1 67 ? 8.078 14.578 11.203 1 97.88 67 GLU B CA 1
ATOM 1474 C C . GLU B 1 67 ? 8.195 14.008 9.797 1 97.88 67 GLU B C 1
ATOM 1476 O O . GLU B 1 67 ? 7.977 12.812 9.586 1 97.88 67 GLU B O 1
ATOM 1481 N N . TRP B 1 68 ? 8.727 14.812 8.875 1 98.56 68 TRP B N 1
ATOM 1482 C CA . TRP B 1 68 ? 8.797 14.469 7.461 1 98.56 68 TRP B CA 1
ATOM 1483 C C . TRP B 1 68 ? 9.625 13.203 7.25 1 98.56 68 TRP B C 1
ATOM 1485 O O . TRP B 1 68 ? 9.195 12.281 6.555 1 98.56 68 TRP B O 1
ATOM 1495 N N . ARG B 1 69 ? 10.695 13.117 7.93 1 98 69 ARG B N 1
ATOM 1496 C CA . ARG B 1 69 ? 11.641 12.023 7.727 1 98 69 ARG B CA 1
ATOM 1497 C C . ARG B 1 69 ? 11.078 10.711 8.25 1 98 69 ARG B C 1
ATOM 1499 O O . ARG B 1 69 ? 11.305 9.648 7.664 1 98 69 ARG B O 1
ATOM 1506 N N . LYS B 1 70 ? 10.398 10.758 9.297 1 98.44 70 LYS B N 1
ATOM 1507 C CA . LYS B 1 70 ? 9.789 9.555 9.852 1 98.44 70 LYS B CA 1
ATOM 1508 C C . LYS B 1 70 ? 8.719 8.992 8.922 1 98.44 70 LYS B C 1
ATOM 1510 O O . LYS B 1 70 ? 8.586 7.773 8.781 1 98.44 70 LYS B O 1
ATOM 1515 N N . MET B 1 71 ? 8.016 9.891 8.297 1 98.62 71 MET B N 1
ATOM 1516 C CA . MET B 1 71 ? 6.969 9.461 7.375 1 98.62 71 MET B CA 1
ATOM 1517 C C . MET B 1 71 ? 7.57 8.797 6.145 1 98.62 71 MET B C 1
ATOM 1519 O O . MET B 1 71 ? 7.129 7.715 5.742 1 98.62 71 MET B O 1
ATOM 1523 N N . SER B 1 72 ? 8.555 9.445 5.566 1 98.12 72 SER B N 1
ATOM 1524 C CA . SER B 1 72 ? 9.203 8.859 4.398 1 98.12 72 SER B CA 1
ATOM 1525 C C . SER B 1 72 ? 9.93 7.566 4.762 1 98.12 72 SER B C 1
ATOM 1527 O O . SER B 1 72 ? 9.922 6.609 3.986 1 98.12 72 SER B O 1
ATOM 1529 N N . GLY B 1 73 ? 10.508 7.551 5.941 1 98.06 73 GLY B N 1
ATOM 1530 C CA . GLY B 1 73 ? 11.18 6.352 6.414 1 98.06 73 GLY B CA 1
ATOM 1531 C C . GLY B 1 73 ? 10.234 5.184 6.621 1 98.06 73 GLY B C 1
ATOM 1532 O O . GLY B 1 73 ? 10.555 4.047 6.262 1 98.06 73 GLY B O 1
ATOM 1533 N N . MET B 1 74 ? 9.133 5.438 7.195 1 98.31 74 MET B N 1
ATOM 1534 C CA . MET B 1 74 ? 8.148 4.375 7.414 1 98.31 74 MET B CA 1
ATOM 1535 C C . MET B 1 74 ? 7.66 3.807 6.086 1 98.31 74 MET B C 1
ATOM 1537 O O . MET B 1 74 ? 7.5 2.592 5.949 1 98.31 74 MET B O 1
ATOM 1541 N N . ARG B 1 75 ? 7.375 4.684 5.168 1 98.12 75 ARG B N 1
ATOM 1542 C CA . ARG B 1 75 ? 7.012 4.234 3.828 1 98.12 75 ARG B CA 1
ATOM 1543 C C . ARG B 1 75 ? 8.047 3.26 3.277 1 98.12 75 ARG B C 1
ATOM 1545 O O . ARG B 1 75 ? 7.695 2.184 2.789 1 98.12 75 ARG B O 1
ATOM 1552 N N . ASP B 1 76 ? 9.352 3.611 3.354 1 97.25 76 ASP B N 1
ATOM 1553 C CA . ASP B 1 76 ? 10.43 2.783 2.824 1 97.25 76 ASP B CA 1
ATOM 1554 C C . ASP B 1 76 ? 10.484 1.434 3.537 1 97.25 76 ASP B C 1
ATOM 1556 O O . ASP B 1 76 ? 10.633 0.392 2.895 1 97.25 76 ASP B O 1
ATOM 1560 N N . MET B 1 77 ? 10.32 1.499 4.793 1 97.31 77 MET B N 1
ATOM 1561 C CA . MET B 1 77 ? 10.32 0.28 5.594 1 97.31 77 MET B CA 1
ATOM 1562 C C . MET B 1 77 ? 9.164 -0.633 5.203 1 97.31 77 MET B C 1
ATOM 1564 O O . MET B 1 77 ? 9.344 -1.842 5.047 1 97.31 77 MET B O 1
ATOM 1568 N N . MET B 1 78 ? 8.023 -0.114 4.988 1 98.06 78 MET B N 1
ATOM 1569 C CA . MET B 1 78 ? 6.836 -0.921 4.742 1 98.06 78 MET B CA 1
ATOM 1570 C C . MET B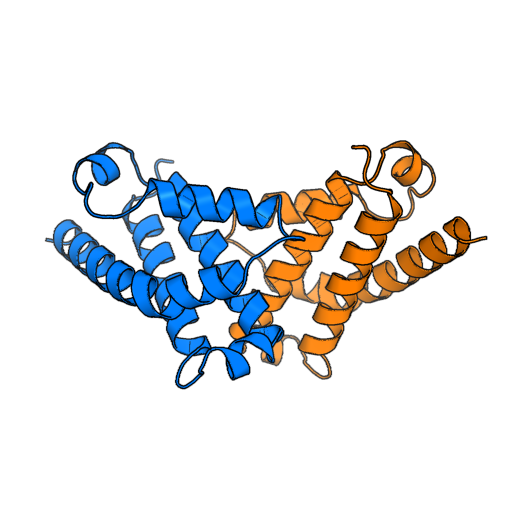 1 78 ? 6.852 -1.5 3.332 1 98.06 78 MET B C 1
ATOM 1572 O O . MET B 1 78 ? 6.355 -2.604 3.104 1 98.06 78 MET B O 1
ATOM 1576 N N . ILE B 1 79 ? 7.43 -0.784 2.41 1 96.94 79 ILE B N 1
ATOM 1577 C CA . ILE B 1 79 ? 7.52 -1.269 1.036 1 96.94 79 ILE B CA 1
ATOM 1578 C C . ILE B 1 79 ? 8.453 -2.479 0.977 1 96.94 79 ILE B C 1
ATOM 1580 O O . ILE B 1 79 ? 8.062 -3.543 0.489 1 96.94 79 ILE B O 1
ATOM 1584 N N . HIS B 1 80 ? 9.562 -2.383 1.554 1 95.19 80 HIS B N 1
ATOM 1585 C CA . HIS B 1 80 ? 10.57 -3.434 1.46 1 95.19 80 HIS B CA 1
ATOM 1586 C C . HIS B 1 80 ? 10.367 -4.492 2.539 1 95.19 80 HIS B C 1
ATOM 1588 O O . HIS B 1 80 ? 10.688 -5.664 2.332 1 95.19 80 HIS B O 1
ATOM 1594 N N . GLY B 1 81 ? 9.945 -4.02 3.643 1 95.69 81 GLY B N 1
ATOM 1595 C CA . GLY B 1 81 ? 9.75 -4.91 4.777 1 95.69 81 GLY B CA 1
ATOM 1596 C C . GLY B 1 81 ? 8.297 -5.289 4.988 1 95.69 81 GLY B C 1
ATOM 1597 O O . GLY B 1 81 ? 7.816 -5.332 6.125 1 95.69 81 GLY B O 1
ATOM 1598 N N . TYR B 1 82 ? 7.586 -5.453 3.916 1 96.19 82 TYR B N 1
ATOM 1599 C CA . TYR B 1 82 ? 6.164 -5.777 3.99 1 96.19 82 TYR B CA 1
ATOM 1600 C C . TYR B 1 82 ? 5.938 -7.035 4.824 1 96.19 82 TYR B C 1
ATOM 1602 O O . TYR B 1 82 ? 4.859 -7.219 5.395 1 96.19 82 TYR B O 1
ATOM 1610 N N . PHE B 1 83 ? 6.879 -7.84 4.988 1 93.81 83 PHE B N 1
ATOM 1611 C CA . PHE B 1 83 ? 6.738 -9.125 5.664 1 93.81 83 PHE B CA 1
ATOM 1612 C C . PHE B 1 83 ? 7.031 -8.984 7.152 1 93.81 83 PHE B C 1
ATOM 1614 O O . PHE B 1 83 ? 6.801 -9.922 7.926 1 93.81 83 PHE B O 1
ATOM 1621 N N . SER B 1 84 ? 7.418 -7.863 7.574 1 95.38 84 SER B N 1
ATOM 1622 C CA . SER B 1 84 ? 7.809 -7.703 8.969 1 95.38 84 SER B CA 1
ATOM 1623 C C . SER B 1 84 ? 7.207 -6.438 9.57 1 95.38 84 SER B C 1
ATOM 1625 O O . SER B 1 84 ? 7.852 -5.758 10.375 1 95.38 84 SER B O 1
ATOM 1627 N N . ILE B 1 85 ? 6.074 -6.137 9.203 1 97.44 85 ILE B N 1
ATOM 1628 C CA . ILE B 1 85 ? 5.414 -4.941 9.711 1 97.44 85 ILE B CA 1
ATOM 1629 C C . ILE B 1 85 ? 5.004 -5.152 11.164 1 97.44 85 ILE B C 1
ATOM 1631 O O . ILE B 1 85 ? 4.434 -6.191 11.516 1 97.44 85 ILE B O 1
ATOM 1635 N N . ASN B 1 86 ? 5.379 -4.23 12.031 1 97.88 86 ASN B N 1
ATOM 1636 C CA . ASN B 1 86 ? 4.945 -4.211 13.43 1 97.88 86 ASN B CA 1
ATOM 1637 C C . ASN B 1 86 ? 3.627 -3.459 13.594 1 97.88 86 ASN B C 1
ATOM 1639 O O . ASN B 1 86 ? 3.613 -2.229 13.656 1 97.88 86 ASN B O 1
ATOM 1643 N N . TYR B 1 87 ? 2.578 -4.133 13.812 1 98.06 87 TYR B N 1
ATOM 1644 C CA . TYR B 1 87 ? 1.246 -3.539 13.781 1 98.06 87 TYR B CA 1
ATOM 1645 C C . TYR B 1 87 ? 0.987 -2.721 15.039 1 98.06 87 TYR B C 1
ATOM 1647 O O . TYR B 1 87 ? 0.098 -1.866 15.062 1 98.06 87 TYR B O 1
ATOM 1655 N N . ARG B 1 88 ? 1.719 -2.973 16.062 1 98.19 88 ARG B N 1
ATOM 1656 C CA . ARG B 1 88 ? 1.611 -2.109 17.234 1 98.19 88 ARG B CA 1
ATOM 1657 C C . ARG B 1 88 ? 2.094 -0.697 16.922 1 98.19 88 ARG B C 1
ATOM 1659 O O . ARG B 1 88 ? 1.497 0.283 17.375 1 98.19 88 ARG B O 1
ATOM 1666 N N . ILE B 1 89 ? 3.15 -0.642 16.203 1 98.38 89 ILE B N 1
ATOM 1667 C CA . ILE B 1 89 ? 3.67 0.658 15.797 1 98.38 89 ILE B CA 1
ATOM 1668 C C . ILE B 1 89 ? 2.688 1.325 14.836 1 98.38 89 ILE B C 1
ATOM 1670 O O . ILE B 1 89 ? 2.4 2.518 14.961 1 98.38 89 ILE B O 1
ATOM 1674 N N . VAL B 1 90 ? 2.131 0.549 13.922 1 98.75 90 VAL B N 1
ATOM 1675 C CA . VAL B 1 90 ? 1.147 1.082 12.984 1 98.75 90 VAL B CA 1
ATOM 1676 C C . VAL B 1 90 ? -0.034 1.671 13.75 1 98.75 90 VAL B C 1
ATOM 1678 O O . VAL B 1 90 ? -0.481 2.781 13.461 1 98.75 90 VAL B O 1
ATOM 1681 N N . TRP B 1 91 ? -0.413 0.939 14.727 1 98.75 91 TRP B N 1
ATOM 1682 C CA . TRP B 1 91 ? -1.563 1.387 15.508 1 98.75 91 TRP B CA 1
ATOM 1683 C C . TRP B 1 91 ? -1.229 2.65 16.297 1 98.75 91 TRP B C 1
ATOM 1685 O O . TRP B 1 91 ? -2.057 3.561 16.406 1 98.75 91 TRP B O 1
ATOM 1695 N N . ASP B 1 92 ? -0.069 2.701 16.812 1 98.56 92 ASP B N 1
ATOM 1696 C CA . ASP B 1 92 ? 0.37 3.908 17.516 1 98.56 92 ASP B CA 1
ATOM 1697 C C . ASP B 1 92 ? 0.335 5.121 16.578 1 98.56 92 ASP B C 1
ATOM 1699 O O . ASP B 1 92 ? -0.097 6.203 16.984 1 98.56 92 ASP B O 1
ATOM 1703 N N . VAL B 1 93 ? 0.751 4.918 15.398 1 98.75 93 VAL B N 1
ATOM 1704 C CA . VAL B 1 93 ? 0.717 5.98 14.398 1 98.75 93 VAL B CA 1
ATOM 1705 C C . VAL B 1 93 ? -0.728 6.398 14.141 1 98.75 93 VAL B C 1
ATOM 1707 O O . VAL B 1 93 ? -1.038 7.594 14.109 1 98.75 93 VAL B O 1
ATOM 1710 N N . VAL B 1 94 ? -1.599 5.445 14.023 1 98.81 94 VAL B N 1
ATOM 1711 C CA . VAL B 1 94 ? -3.004 5.688 13.711 1 98.81 94 VAL B CA 1
ATOM 1712 C C . VAL B 1 94 ? -3.643 6.523 14.82 1 98.81 94 VAL B C 1
ATOM 1714 O O . VAL B 1 94 ? -4.352 7.492 14.539 1 98.81 94 VAL B O 1
ATOM 1717 N N . ILE B 1 95 ? -3.338 6.258 16.031 1 98.44 95 ILE B N 1
ATOM 1718 C CA . ILE B 1 95 ? -4.113 6.848 17.109 1 98.44 95 ILE B CA 1
ATOM 1719 C C . ILE B 1 95 ? -3.428 8.125 17.609 1 98.44 95 ILE B C 1
ATOM 1721 O O . ILE B 1 95 ? -4.09 9.047 18.078 1 98.44 95 ILE B O 1
ATOM 1725 N N . ASN B 1 96 ? -2.135 8.188 17.422 1 98.31 96 ASN B N 1
ATOM 1726 C CA . ASN B 1 96 ? -1.425 9.305 18.031 1 98.31 96 ASN B CA 1
ATOM 1727 C C . ASN B 1 96 ? -0.848 10.25 16.969 1 98.31 96 ASN B C 1
ATOM 1729 O O . ASN B 1 96 ? -0.892 11.469 17.141 1 98.31 96 ASN B O 1
ATOM 1733 N N . LYS B 1 97 ? -0.311 9.703 15.914 1 98.75 97 LYS B N 1
ATOM 1734 C CA . LYS B 1 97 ? 0.438 10.539 14.977 1 98.75 97 LYS B CA 1
ATOM 1735 C C . LYS B 1 97 ? -0.477 11.102 13.891 1 98.75 97 LYS B C 1
ATOM 1737 O O . LYS B 1 97 ? -0.345 12.266 13.508 1 98.75 97 LYS B O 1
ATOM 1742 N N . ILE B 1 98 ? -1.435 10.312 13.484 1 98.88 98 ILE B N 1
ATOM 1743 C CA . ILE B 1 98 ? -2.281 10.711 12.367 1 98.88 98 ILE B CA 1
ATOM 1744 C C . ILE B 1 98 ? -3.133 11.914 12.766 1 98.88 98 ILE B C 1
ATOM 1746 O O . ILE B 1 98 ? -3.207 12.898 12.023 1 98.88 98 ILE B O 1
ATOM 1750 N N . PRO B 1 99 ? -3.793 11.914 13.93 1 98.69 99 PRO B N 1
ATOM 1751 C CA . PRO B 1 99 ? -4.578 13.094 14.305 1 98.69 99 PRO B CA 1
ATOM 1752 C C . PRO B 1 99 ? -3.742 14.367 14.359 1 98.69 99 PRO B C 1
ATOM 1754 O O . PRO B 1 99 ? -4.184 15.422 13.898 1 98.69 99 PRO B O 1
ATOM 1757 N N . THR B 1 100 ? -2.541 14.234 14.852 1 98.62 100 THR B N 1
ATOM 1758 C CA . THR B 1 100 ? -1.644 15.383 14.93 1 98.62 100 THR B CA 1
ATOM 1759 C C . THR B 1 100 ? -1.234 15.844 13.539 1 98.62 100 THR B C 1
ATOM 1761 O O . THR B 1 100 ? -1.249 17.031 13.242 1 98.62 100 THR B O 1
ATOM 1764 N N . LEU B 1 101 ? -0.924 14.938 12.719 1 98.81 101 LEU B N 1
ATOM 1765 C CA . LEU B 1 101 ? -0.524 15.242 11.344 1 98.81 101 LEU B CA 1
ATOM 1766 C C . LEU B 1 101 ? -1.64 15.977 10.602 1 98.81 101 LEU B C 1
ATOM 1768 O O . LEU B 1 101 ? -1.382 16.938 9.883 1 98.81 101 LEU B O 1
ATOM 1772 N N . LYS B 1 102 ? -2.822 15.508 10.766 1 98.62 102 LYS B N 1
ATOM 1773 C CA . LYS B 1 102 ? -3.967 16.141 10.109 1 98.62 102 LYS B CA 1
ATOM 1774 C C . LYS B 1 102 ? -4.055 17.625 10.461 1 98.62 102 LYS B C 1
ATOM 1776 O O . LYS B 1 102 ? -4.215 18.469 9.578 1 98.62 102 LYS B O 1
ATOM 1781 N N . GLN B 1 103 ? -3.928 17.906 11.695 1 98.31 103 GLN B N 1
ATOM 1782 C CA . GLN B 1 103 ? -4.016 19.281 12.164 1 98.31 103 GLN B CA 1
ATOM 1783 C C . GLN B 1 103 ? -2.883 20.125 11.594 1 98.31 103 GLN B C 1
ATOM 1785 O O . GLN B 1 103 ? -3.104 21.266 11.172 1 98.31 103 GLN B O 1
ATOM 1790 N N . GLU B 1 104 ? -1.734 19.578 11.625 1 98.44 104 GLU B N 1
ATOM 1791 C CA . GLU B 1 104 ? -0.564 20.281 11.125 1 98.44 104 GLU B CA 1
ATOM 1792 C C . GLU B 1 104 ? -0.692 20.578 9.633 1 98.44 104 GLU B C 1
ATOM 1794 O O . GLU B 1 104 ? -0.377 21.688 9.18 1 98.44 104 GLU B O 1
ATOM 1799 N N . ILE B 1 105 ? -1.165 19.641 8.914 1 98.56 105 ILE B N 1
ATOM 1800 C CA . ILE B 1 105 ? -1.289 19.797 7.469 1 98.56 105 ILE B CA 1
ATOM 1801 C C . ILE B 1 105 ? -2.406 20.781 7.148 1 98.56 105 ILE B C 1
ATOM 1803 O O . ILE B 1 105 ? -2.277 21.609 6.234 1 98.56 105 ILE B O 1
ATOM 1807 N N . GLU B 1 106 ? -3.467 20.672 7.852 1 98.19 106 GLU B N 1
ATOM 1808 C CA . GLU B 1 106 ? -4.562 21.609 7.656 1 98.19 106 GLU B CA 1
ATOM 1809 C C . GLU B 1 106 ? -4.102 23.047 7.895 1 98.19 106 GLU B C 1
ATOM 1811 O O . GLU B 1 106 ? -4.457 23.953 7.137 1 98.19 106 GLU B O 1
ATOM 1816 N N . LYS B 1 107 ? -3.373 23.219 8.945 1 97.5 107 LYS B N 1
ATOM 1817 C CA . LYS B 1 107 ? -2.838 24.547 9.242 1 97.5 107 LYS B CA 1
ATOM 1818 C C . LYS B 1 107 ? -1.931 25.031 8.117 1 97.5 107 LYS B C 1
ATOM 1820 O O . LYS B 1 107 ? -2.029 26.188 7.688 1 97.5 107 LYS B O 1
ATOM 1825 N N . LEU B 1 108 ? -1.08 24.156 7.707 1 96.62 108 LEU B N 1
ATOM 1826 C CA . LEU B 1 108 ? -0.143 24.5 6.645 1 96.62 108 LEU B CA 1
ATOM 1827 C C . LEU B 1 108 ? -0.886 24.875 5.363 1 96.62 108 LEU B C 1
ATOM 1829 O O . LEU B 1 108 ? -0.515 25.828 4.684 1 96.62 108 LEU B O 1
ATOM 1833 N N . LEU B 1 109 ? -1.889 24.109 5.047 1 97.06 109 LEU B N 1
ATOM 1834 C CA . LEU B 1 109 ? -2.686 24.375 3.855 1 97.06 109 LEU B CA 1
ATOM 1835 C C . LEU B 1 109 ? -3.406 25.719 3.973 1 97.06 109 LEU B C 1
ATOM 1837 O O . LEU B 1 109 ? -3.516 26.453 2.99 1 97.06 109 LEU B O 1
ATOM 1841 N N . LYS B 1 110 ? -3.859 26.047 5.148 1 96.31 110 LYS B N 1
ATOM 1842 C CA . LYS B 1 110 ? -4.516 27.328 5.391 1 96.31 110 LYS B CA 1
ATOM 1843 C C . LYS B 1 110 ? -3.545 28.484 5.191 1 96.31 110 LYS B C 1
ATOM 1845 O O . LYS B 1 110 ? -3.902 29.5 4.602 1 96.31 110 LYS B O 1
ATOM 1850 N N . GLU B 1 111 ? -2.355 28.281 5.625 1 93.44 111 GLU B N 1
ATOM 1851 C CA . GLU B 1 111 ? -1.333 29.312 5.496 1 93.44 111 GLU B CA 1
ATOM 1852 C C . GLU B 1 111 ? -0.956 29.531 4.035 1 93.44 111 GLU B C 1
ATOM 1854 O O . GLU B 1 111 ? -0.604 30.656 3.645 1 93.44 111 GLU B O 1
ATOM 1859 N N . MET B 1 112 ? -0.991 28.516 3.297 1 90.62 112 MET B N 1
ATOM 1860 C CA . MET B 1 112 ? -0.624 28.609 1.887 1 90.62 112 MET B CA 1
ATOM 1861 C C . MET B 1 112 ? -1.732 29.281 1.08 1 90.62 112 MET B C 1
ATOM 1863 O O . MET B 1 112 ? -1.479 29.844 0.015 1 90.62 112 MET B O 1
ATOM 1867 N N . ASN B 1 113 ? -2.904 29.109 1.519 1 87.5 113 ASN B N 1
ATOM 1868 C CA . ASN B 1 113 ? -4.039 29.703 0.824 1 87.5 113 ASN B CA 1
ATOM 1869 C C . ASN B 1 113 ? -4.203 31.172 1.19 1 87.5 113 ASN B C 1
ATOM 1871 O O . ASN B 1 113 ? -4.895 31.922 0.493 1 87.5 113 ASN B O 1
ATOM 1875 N N . ASP B 1 114 ? -3.684 31.641 2.336 1 78.44 114 ASP B N 1
ATOM 1876 C CA . ASP B 1 114 ? -3.713 33.031 2.744 1 78.44 114 ASP B CA 1
ATOM 1877 C C . ASP B 1 114 ? -2.555 33.812 2.121 1 78.44 114 ASP B C 1
ATOM 1879 O O . ASP B 1 114 ? -2.717 34.969 1.731 1 78.44 114 ASP B O 1
#

Radius of gyration: 18.45 Å; Cα contacts (8 Å, |Δi|>4): 234; chains: 2; bounding box: 40×65×38 Å

InterPro domains:
  IPR008201 Ribonuclease HepT-like [PF01934] (12-108)

Sequence (228 aa):
MQRNPKVFLEDILSAANKIQKYTKNMDYEAFLDNELVCDAVIKNILVIGEATKNIPEQIRQANPHIEWRKMSGMRDMMIHGYFSINYRIVWDVVINKIPTLKQEIEKLLKEMNDMQRNPKVFLEDILSAANKIQKYTKNMDYEAFLDNELVCDAVIKNILVIGEATKNIPEQIRQANPHIEWRKMSGMRDMMIHGYFSINYRIVWDVVINKIPTLKQEIEKLLKEMND

Solvent-accessible surface area (backbone atoms only — not comparable to full-atom values): 12394 Å² total; per-residue (Å²): 128,85,71,60,57,62,57,33,50,49,49,32,42,52,29,41,51,49,41,52,62,70,47,58,96,54,53,70,66,59,43,71,72,30,60,57,54,46,32,20,40,51,35,28,48,38,48,32,9,49,29,48,70,67,41,53,64,70,60,50,66,74,41,65,86,52,65,57,65,59,37,35,47,48,25,54,45,47,66,77,36,60,88,67,70,57,64,68,59,52,49,48,37,59,71,57,46,38,61,52,47,40,52,53,46,50,51,50,53,52,60,72,73,104,128,86,69,60,57,60,57,34,51,51,49,33,43,52,29,42,51,47,41,51,62,70,46,57,95,53,54,70,68,57,44,71,74,30,61,59,54,45,33,20,38,50,36,30,48,37,49,32,8,51,30,48,68,66,41,54,64,68,61,50,66,74,41,66,86,53,65,56,65,59,38,36,46,48,27,55,46,46,66,76,35,60,89,66,69,58,63,67,58,53,47,48,38,58,72,57,46,37,62,52,47,43,54,54,46,52,51,51,53,52,58,72,75,102

Nearest PDB structures (foldseek):
  8dz8-assembly5_E  TM=4.216E-01  e=2.864E-01  synthetic construct
  6dg6-assembly5_E  TM=5.295E-01  e=1.857E+00  synthetic construct
  8dz8-assembly5_E  TM=4.217E-01  e=2.864E-01  synthetic construct
  6dg6-assembly5_E  TM=5.295E-01  e=1.857E+00  synthetic construct

pLDDT: mean 96.22, std 8.0, range [39.09, 98.94]

Foldseek 3Di:
DLPDLLVLLVLLLVLLVVLCVLCPPHDLVNCVVCVPSVVSNLVSLLSNLVSLVSRDPVLCVVCVVQPSVVSVVVNVCCVVVVVDDDSVVSVCCSVPVSVVSNVVSVVVSVVVVD/DLPDLLVLLVLLLVLLVVLCVLCPPHDLVNCVVCVPSVVSNLVSLLSNLVSLVSRDPVLCVVCVVQPSVVSVVVNVCCVVVVVDDDSVVSVCCSVPVSVVSNVVSVVVSVVVVD

Secondary structure (DSSP, 8-state):
----HHHHHHHHHHHHHHHHHHTTT--HHHHHT-HHHHHHHHHHHHHHHHHHHHS-HHHHHH-TTS-HHHHHHHHHHHHHTGGG--HHHHHHIIIIIHHHHHHHHHHHHHHHH-/----HHHHHHHHHHHHHHHHHHTTT--HHHHHH-HHHHHHHHHHHHHHHHHHHHS-HHHHHH-TTS-HHHHHHHHHHHHHTGGG--HHHHHHIIIIIHHHHHHHHHHHHHHHH-